Protein AF-A0A2M8L9E8-F1 (afdb_monomer_lite)

Radius of gyration: 34.7 Å; chains: 1; bounding box: 62×70×93 Å

Structure (mmCIF, N/CA/C/O backbone):
data_AF-A0A2M8L9E8-F1
#
_entry.id   AF-A0A2M8L9E8-F1
#
loop_
_atom_site.group_PDB
_atom_site.id
_atom_site.type_symbol
_atom_site.label_atom_id
_atom_site.label_alt_id
_atom_site.label_comp_id
_atom_site.label_asym_id
_atom_site.label_entity_id
_atom_site.label_seq_id
_atom_site.pdbx_PDB_ins_code
_atom_site.Cartn_x
_atom_site.Cartn_y
_atom_site.Cartn_z
_atom_site.occupancy
_atom_site.B_iso_or_equiv
_atom_site.auth_seq_id
_atom_site.auth_comp_id
_atom_site.auth_asym_id
_atom_site.auth_atom_id
_atom_site.pdbx_PDB_model_num
ATOM 1 N N . MET A 1 1 ? -15.652 16.414 18.630 1.00 54.19 1 MET A N 1
ATOM 2 C CA . MET A 1 1 ? -15.942 16.553 17.184 1.00 54.19 1 MET A CA 1
ATOM 3 C C . MET A 1 1 ? -17.092 17.533 17.074 1.00 54.19 1 MET A C 1
ATOM 5 O O . MET A 1 1 ? -18.080 17.315 17.755 1.00 54.19 1 MET A O 1
ATOM 9 N N . ARG A 1 2 ? -16.920 18.658 16.371 1.00 56.00 2 ARG A N 1
ATOM 10 C CA . ARG A 1 2 ? -17.972 19.684 16.239 1.00 56.00 2 ARG A CA 1
ATOM 11 C C . ARG A 1 2 ? -18.976 19.270 15.145 1.00 56.00 2 ARG A C 1
ATOM 13 O O . ARG A 1 2 ? -18.549 18.541 14.250 1.00 56.00 2 ARG A O 1
ATOM 20 N N . PRO A 1 3 ? -20.232 19.762 15.157 1.00 51.00 3 PRO A N 1
ATOM 21 C CA . PRO A 1 3 ? -21.342 19.323 14.282 1.00 51.00 3 PRO A CA 1
ATOM 22 C C . PRO A 1 3 ? -21.184 19.534 12.754 1.00 51.00 3 PRO A C 1
ATOM 24 O O . PRO A 1 3 ? -22.157 19.478 12.012 1.00 51.00 3 PRO A O 1
ATOM 27 N N . ALA A 1 4 ? -19.967 19.737 12.248 1.00 65.81 4 ALA A N 1
ATOM 28 C CA . ALA A 1 4 ? -19.648 19.796 10.818 1.00 65.81 4 ALA A CA 1
ATOM 29 C C . ALA A 1 4 ? -18.278 19.170 10.479 1.00 65.81 4 ALA A C 1
ATOM 31 O O . ALA A 1 4 ? -17.757 19.357 9.383 1.00 65.81 4 ALA A O 1
ATOM 32 N N . VAL A 1 5 ? -17.659 18.457 11.426 1.00 76.25 5 VAL A N 1
ATOM 33 C CA . VAL A 1 5 ? -16.355 17.814 11.231 1.00 76.25 5 VAL A CA 1
ATOM 34 C C . VAL A 1 5 ? -16.587 16.330 11.012 1.00 76.25 5 VAL A C 1
ATOM 36 O O . VAL A 1 5 ? -17.188 15.691 11.867 1.00 76.25 5 VAL A O 1
ATOM 39 N N . ASN A 1 6 ? -16.059 15.791 9.913 1.00 80.31 6 ASN A N 1
ATOM 40 C CA . ASN A 1 6 ? -16.019 14.357 9.635 1.00 80.31 6 ASN A CA 1
ATOM 41 C C . ASN A 1 6 ? -14.570 13.865 9.687 1.00 80.31 6 ASN A C 1
ATOM 43 O O . ASN A 1 6 ? -13.660 14.559 9.232 1.00 80.31 6 ASN A O 1
ATOM 47 N N . VAL A 1 7 ? -14.348 12.671 10.231 1.00 83.75 7 VAL A N 1
ATOM 48 C CA . VAL A 1 7 ? -13.013 12.077 10.367 1.00 83.75 7 VAL A CA 1
ATOM 49 C C . VAL A 1 7 ? -12.937 10.840 9.487 1.00 83.75 7 VAL A C 1
ATOM 51 O O . VAL A 1 7 ? -13.708 9.897 9.649 1.00 83.75 7 VAL A O 1
ATOM 54 N N . TYR A 1 8 ? -11.977 10.822 8.568 1.00 84.19 8 TYR A N 1
ATOM 55 C CA . TYR A 1 8 ? -11.651 9.624 7.804 1.00 84.19 8 TYR A CA 1
ATOM 56 C C . TYR A 1 8 ? -10.724 8.738 8.632 1.00 84.19 8 TYR A C 1
ATOM 58 O O . TYR A 1 8 ? -9.567 9.083 8.862 1.00 84.19 8 TYR A O 1
ATOM 66 N N . MET A 1 9 ? -11.230 7.589 9.078 1.00 81.06 9 MET A N 1
ATOM 67 C CA . MET A 1 9 ? -10.452 6.616 9.839 1.00 81.06 9 MET A CA 1
ATOM 68 C C . MET A 1 9 ? -10.130 5.401 8.972 1.00 81.06 9 MET A C 1
ATOM 70 O O . MET A 1 9 ? -11.001 4.826 8.323 1.00 81.06 9 MET A O 1
ATOM 74 N N . MET A 1 10 ? -8.873 4.973 8.988 1.00 82.38 10 MET A N 1
ATOM 75 C CA . MET A 1 10 ? -8.429 3.771 8.286 1.00 82.38 10 MET A CA 1
ATOM 76 C C . MET A 1 10 ? -8.620 2.564 9.209 1.00 82.38 10 MET A C 1
ATOM 78 O O . MET A 1 10 ? -7.945 2.466 10.231 1.00 82.38 10 MET A O 1
ATOM 82 N N . LYS A 1 11 ? -9.536 1.644 8.877 1.00 72.38 11 LYS A N 1
ATOM 83 C CA . LYS A 1 11 ? -9.725 0.409 9.664 1.00 72.38 11 LYS A CA 1
ATOM 84 C C . LYS A 1 11 ? -8.647 -0.627 9.351 1.00 72.38 11 LYS A C 1
ATOM 86 O O . LYS A 1 11 ? -8.105 -1.238 10.267 1.00 72.38 11 LYS A O 1
ATOM 91 N N . LYS A 1 12 ? -8.329 -0.818 8.066 1.00 70.75 12 LYS A N 1
ATOM 92 C CA . LYS A 1 12 ? -7.335 -1.799 7.604 1.00 70.75 12 LYS A CA 1
ATOM 93 C C . LYS A 1 12 ? -6.567 -1.279 6.388 1.00 70.75 12 LYS A C 1
ATOM 95 O O . LYS A 1 12 ? -6.738 -1.724 5.254 1.00 70.75 12 LYS A O 1
ATOM 100 N N . GLY A 1 13 ? -5.701 -0.301 6.638 1.00 71.62 13 GLY A N 1
ATOM 101 C CA . GLY A 1 13 ? -4.935 0.376 5.591 1.00 71.62 13 GLY A CA 1
ATOM 102 C C . GLY A 1 13 ? -5.789 1.307 4.723 1.00 71.62 13 GLY A C 1
ATOM 103 O O . GLY A 1 13 ? -6.948 1.581 5.021 1.00 71.62 13 GLY A O 1
ATOM 104 N N . VAL A 1 14 ? -5.195 1.821 3.642 1.00 72.94 14 VAL A N 1
ATOM 105 C CA . VAL A 1 14 ? -5.773 2.902 2.810 1.00 72.94 14 VAL A CA 1
ATOM 106 C C . VAL A 1 14 ? -7.018 2.470 2.030 1.00 72.94 14 VAL A C 1
ATOM 108 O O . VAL A 1 14 ? -7.811 3.310 1.627 1.00 72.94 14 VAL A O 1
ATOM 111 N N . ARG A 1 15 ? -7.209 1.165 1.812 1.00 64.62 15 ARG A N 1
ATOM 112 C CA . ARG A 1 15 ? -8.334 0.636 1.023 1.00 64.62 15 ARG A CA 1
ATOM 113 C C . ARG A 1 15 ? -9.646 0.566 1.801 1.00 64.62 15 ARG A C 1
ATOM 115 O O . ARG A 1 15 ? -10.703 0.585 1.186 1.00 64.62 15 ARG A O 1
ATOM 122 N N . GLU A 1 16 ? -9.573 0.480 3.126 1.00 69.56 16 GLU A N 1
ATOM 123 C CA . GLU A 1 16 ? -10.736 0.383 4.009 1.00 69.56 16 GLU A CA 1
ATOM 124 C C . GLU A 1 16 ? -10.795 1.625 4.901 1.00 69.56 16 GLU A C 1
ATOM 126 O O . GLU A 1 16 ? -10.473 1.591 6.095 1.00 69.56 16 GLU A O 1
ATOM 131 N N . THR A 1 17 ? -11.173 2.746 4.287 1.00 77.81 17 THR A N 1
ATOM 132 C CA . THR A 1 17 ? -11.479 3.995 4.983 1.00 77.81 17 THR A CA 1
ATOM 133 C C . THR A 1 17 ? -12.952 4.025 5.367 1.00 77.81 17 THR A C 1
ATOM 135 O O . THR A 1 17 ? -13.840 3.739 4.569 1.00 77.81 17 THR A O 1
ATOM 138 N N . VAL A 1 18 ? -13.214 4.364 6.624 1.00 79.00 18 VAL A N 1
ATOM 139 C CA . VAL A 1 18 ? -14.559 4.572 7.152 1.00 79.00 18 VAL A CA 1
ATOM 140 C C . VAL A 1 18 ? -14.676 6.032 7.547 1.00 79.00 18 VAL A C 1
ATOM 142 O O . VAL A 1 18 ? -13.831 6.553 8.279 1.00 79.00 18 VAL A O 1
ATOM 145 N N . LEU A 1 19 ? -15.722 6.687 7.054 1.00 81.94 19 LEU A N 1
ATOM 146 C CA . LEU A 1 19 ? -16.088 8.022 7.493 1.00 81.94 19 LEU A CA 1
ATOM 147 C C . LEU A 1 19 ? -16.762 7.912 8.863 1.00 81.94 19 LEU A C 1
ATOM 149 O O . LEU A 1 19 ? -17.789 7.251 8.995 1.00 81.94 19 LEU A O 1
ATOM 153 N N . TYR A 1 20 ? -16.170 8.536 9.873 1.00 81.75 20 TYR A N 1
ATOM 154 C CA . TYR A 1 20 ? -16.791 8.721 11.177 1.00 81.75 20 TYR A CA 1
ATOM 155 C C . TYR A 1 20 ? -17.380 10.124 11.240 1.00 81.75 20 TYR A C 1
ATOM 157 O O .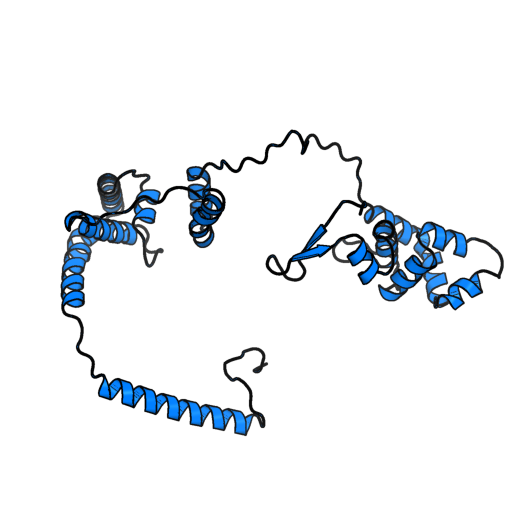 TYR A 1 20 ? -16.656 11.109 11.088 1.00 81.75 20 TYR A O 1
ATOM 165 N N . ASP A 1 21 ? -18.684 10.200 11.468 1.00 85.19 21 ASP A N 1
ATOM 166 C CA . ASP A 1 21 ? -19.404 11.408 11.851 1.00 85.19 21 ASP A CA 1
ATOM 167 C C . ASP A 1 21 ? -19.796 11.335 13.341 1.00 85.19 21 ASP A C 1
ATOM 169 O O . ASP A 1 21 ? -19.490 10.367 14.047 1.00 85.19 21 ASP A O 1
ATOM 173 N N . GLU A 1 22 ? -20.472 12.365 13.849 1.00 85.31 22 GLU A N 1
ATOM 174 C CA . GLU A 1 22 ? -20.940 12.388 15.241 1.00 85.31 22 GLU A CA 1
ATOM 175 C C . GLU A 1 22 ? -21.864 11.201 15.566 1.00 85.31 22 GLU A C 1
ATOM 177 O O . GLU A 1 22 ? -21.759 10.607 16.642 1.00 85.31 22 GLU A O 1
ATOM 182 N N . LYS A 1 23 ? -22.721 10.802 14.619 1.00 85.38 23 LYS A N 1
ATOM 183 C CA . LYS A 1 23 ? -23.661 9.689 14.793 1.00 85.38 23 LYS A CA 1
ATOM 184 C C . LYS A 1 23 ? -22.933 8.356 14.934 1.00 85.38 23 LYS A C 1
ATOM 186 O O . LYS A 1 23 ? -23.253 7.599 15.844 1.00 85.38 23 LYS A O 1
ATOM 191 N N . ALA A 1 24 ? -21.923 8.102 14.107 1.00 85.69 24 ALA A N 1
ATOM 192 C CA . ALA A 1 24 ? -21.107 6.893 14.160 1.00 85.69 24 ALA A CA 1
ATOM 193 C C . ALA A 1 24 ? -20.331 6.773 15.483 1.00 85.69 24 ALA A C 1
ATOM 195 O O . ALA A 1 24 ? -20.125 5.669 15.993 1.00 85.69 24 ALA A O 1
ATOM 196 N N . VAL A 1 25 ? -19.908 7.898 16.074 1.00 85.31 25 VAL A N 1
ATOM 197 C CA . VAL A 1 25 ? -19.285 7.904 17.409 1.00 85.31 25 VAL A CA 1
ATOM 198 C C . VAL A 1 25 ? -20.304 7.526 18.483 1.00 85.31 25 VAL A C 1
ATOM 200 O O . VAL A 1 25 ? -20.005 6.677 19.325 1.00 85.31 25 VAL A O 1
ATOM 203 N N . ILE A 1 26 ? -21.510 8.096 18.429 1.00 87.25 26 ILE A N 1
ATOM 204 C CA . ILE A 1 26 ? -22.593 7.772 19.367 1.00 87.25 26 ILE A CA 1
ATOM 205 C C . ILE A 1 26 ? -23.013 6.305 19.224 1.00 87.25 26 ILE A C 1
ATOM 207 O O . ILE A 1 26 ? -23.191 5.629 20.228 1.00 87.25 26 ILE A O 1
ATOM 211 N N . GLU A 1 27 ? -23.114 5.774 18.009 1.00 88.31 27 GLU A N 1
ATOM 212 C CA . GLU A 1 27 ? -23.451 4.367 17.777 1.00 88.31 27 GLU A CA 1
ATOM 213 C C . GLU A 1 27 ? -22.387 3.420 18.352 1.00 88.31 27 GLU A C 1
ATOM 215 O O . GLU A 1 27 ? -22.711 2.406 18.970 1.00 88.31 27 GLU A O 1
ATOM 220 N N . ARG A 1 28 ? -21.103 3.768 18.199 1.00 84.69 28 ARG A N 1
ATOM 221 C CA . ARG A 1 28 ? -19.993 2.930 18.663 1.00 84.69 28 ARG A CA 1
ATOM 222 C C . ARG A 1 28 ? -19.775 2.991 20.175 1.00 84.69 28 ARG A C 1
ATOM 224 O O . ARG A 1 28 ? -19.498 1.962 20.787 1.00 84.69 28 ARG A O 1
ATOM 231 N N . PHE A 1 29 ? -19.824 4.184 20.762 1.00 85.00 29 PHE A N 1
ATOM 232 C CA . PHE A 1 29 ? -19.429 4.415 22.156 1.00 85.00 29 PHE A CA 1
ATOM 233 C C . PHE A 1 29 ? -20.609 4.746 23.082 1.00 85.00 29 PHE A C 1
ATOM 235 O O . PHE A 1 29 ? -20.478 4.654 24.301 1.00 85.00 29 PHE A O 1
ATOM 242 N N . GLY A 1 30 ? -21.773 5.097 22.535 1.00 85.44 30 GLY A N 1
ATOM 243 C CA . GLY A 1 30 ? -22.991 5.444 23.276 1.00 85.44 30 GLY A CA 1
ATOM 244 C C . GLY A 1 30 ? -22.969 6.815 23.956 1.00 85.44 30 GLY A C 1
ATOM 245 O O . GLY A 1 30 ? -23.853 7.104 24.755 1.00 85.44 30 GLY A O 1
ATOM 246 N N . PHE A 1 31 ? -21.975 7.657 23.670 1.00 88.12 31 PHE A N 1
ATOM 247 C CA . PHE A 1 31 ? -21.858 9.015 24.204 1.00 88.12 31 PHE A CA 1
ATOM 248 C C . PHE A 1 31 ? -21.321 9.984 23.143 1.00 88.12 31 PHE A C 1
ATOM 250 O O . PHE A 1 31 ? -20.812 9.567 22.100 1.00 88.12 31 PHE A O 1
ATOM 257 N N . GLN A 1 32 ? -21.444 11.288 23.400 1.00 87.44 32 GLN A N 1
ATOM 258 C CA . GLN A 1 32 ? -21.027 12.324 22.454 1.00 87.44 32 GLN A CA 1
ATOM 259 C C . GLN A 1 32 ? -19.497 12.427 22.319 1.00 87.44 32 GLN A C 1
ATOM 261 O O . GLN A 1 32 ? -18.778 12.239 23.301 1.00 87.44 32 GLN A O 1
ATOM 266 N N . PRO A 1 33 ? -18.972 12.825 21.142 1.00 85.75 33 PRO A N 1
ATOM 267 C CA . PRO A 1 33 ? -17.531 12.937 20.902 1.00 85.75 33 PRO A CA 1
ATOM 268 C C . PRO A 1 33 ? -16.772 13.869 21.857 1.00 85.75 33 PRO A C 1
ATOM 270 O O . PRO A 1 33 ? -15.549 13.790 21.934 1.00 85.75 33 PRO A O 1
ATOM 273 N N . GLU A 1 34 ? -17.462 14.787 22.533 1.00 86.62 34 GLU A N 1
ATOM 274 C CA . GLU A 1 34 ? -16.869 15.698 23.520 1.00 86.62 34 GLU A CA 1
ATOM 275 C C . GLU A 1 34 ? -16.357 14.972 24.768 1.00 86.62 34 GLU A C 1
ATOM 277 O O . GLU A 1 34 ? -15.403 15.434 25.381 1.00 86.62 34 GLU A O 1
ATOM 282 N N . LEU A 1 35 ? -16.935 13.810 25.090 1.00 89.06 35 LEU A N 1
ATOM 283 C CA . LEU A 1 35 ? -16.583 12.992 26.253 1.00 89.06 35 LEU A CA 1
ATOM 284 C C . LEU A 1 35 ? -15.517 11.924 25.942 1.00 89.06 35 LEU A C 1
ATOM 286 O O . LEU A 1 35 ? -15.170 11.107 26.795 1.00 89.06 35 LEU A O 1
ATOM 290 N N . LEU A 1 36 ? -14.973 11.903 24.719 1.00 88.69 36 LEU A N 1
ATOM 291 C CA . LEU A 1 36 ? -13.883 10.990 24.353 1.00 88.69 36 LEU A CA 1
ATOM 292 C C . LEU A 1 36 ? -12.612 11.178 25.205 1.00 88.69 36 LEU A C 1
ATOM 294 O O . LEU A 1 36 ? -12.026 10.159 25.578 1.00 88.69 36 LEU A O 1
ATOM 298 N N . PRO A 1 37 ? -12.176 12.408 25.552 1.00 90.25 37 PRO A N 1
ATOM 299 C CA . PRO A 1 37 ? -11.051 12.603 26.464 1.00 90.25 37 PRO A CA 1
ATOM 300 C C . PRO A 1 37 ? -11.320 12.033 27.860 1.00 90.25 37 PRO A C 1
ATOM 302 O O . PRO A 1 37 ? -10.429 11.422 28.440 1.00 90.25 37 PRO A O 1
ATOM 305 N N . ASP A 1 38 ? -12.546 12.158 28.379 1.00 90.38 38 ASP A N 1
ATOM 306 C CA . ASP A 1 38 ? -12.947 11.563 29.662 1.00 90.38 38 ASP A CA 1
ATOM 307 C C . ASP A 1 38 ? -12.888 10.031 29.617 1.00 90.38 38 ASP A C 1
ATOM 309 O O . ASP A 1 38 ? -12.357 9.387 30.523 1.00 90.38 38 ASP A O 1
ATOM 313 N N . PHE A 1 39 ? -13.372 9.439 28.523 1.00 91.00 39 PHE A N 1
ATOM 314 C CA . PHE A 1 39 ? -13.283 8.001 28.288 1.00 91.00 39 PHE A CA 1
ATOM 315 C C . PHE A 1 39 ? -11.830 7.509 28.210 1.00 91.00 39 PHE A C 1
ATOM 317 O O . PHE A 1 39 ? -11.488 6.510 28.850 1.00 91.00 39 PHE A O 1
ATOM 324 N N . LYS A 1 40 ? -10.964 8.216 27.468 1.00 89.62 40 LYS A N 1
ATOM 325 C CA . LYS A 1 40 ? -9.525 7.911 27.395 1.00 89.62 40 LYS A CA 1
ATOM 326 C C . LYS A 1 40 ? -8.823 8.127 28.738 1.00 89.62 40 LYS A C 1
ATOM 328 O O . LYS A 1 40 ? -7.949 7.341 29.078 1.00 89.62 40 LYS A O 1
ATOM 333 N N . GLY A 1 41 ? -9.233 9.120 29.525 1.00 89.31 41 GLY A N 1
ATOM 334 C CA . GLY A 1 41 ? -8.701 9.360 30.868 1.00 89.31 41 GLY A CA 1
ATOM 335 C C . GLY A 1 41 ? -8.963 8.203 31.836 1.00 89.31 41 GLY A C 1
ATOM 336 O O . GLY A 1 41 ? -8.122 7.897 32.672 1.00 89.31 41 GLY A O 1
ATOM 337 N N . LEU A 1 42 ? -10.099 7.512 31.688 1.00 88.81 42 LEU A N 1
ATOM 338 C CA . LEU A 1 42 ? -10.445 6.341 32.499 1.00 88.81 42 LEU A CA 1
ATOM 339 C C . LEU A 1 42 ? -9.790 5.050 32.001 1.00 88.81 42 LEU A C 1
ATOM 341 O O . LEU A 1 42 ? -9.209 4.314 32.791 1.00 88.81 42 LEU A O 1
ATOM 345 N N . ARG A 1 43 ? -9.916 4.754 30.703 1.00 91.00 43 ARG A N 1
ATOM 346 C CA . ARG A 1 43 ? -9.437 3.497 30.103 1.00 91.00 43 ARG A CA 1
ATOM 347 C C . ARG A 1 43 ? -7.922 3.476 29.892 1.00 91.00 43 ARG A C 1
ATOM 349 O O . ARG A 1 43 ? -7.324 2.404 29.921 1.00 91.00 43 ARG A O 1
ATOM 356 N N . GLY A 1 44 ? -7.342 4.632 29.592 1.00 89.25 44 GLY A N 1
ATOM 357 C CA . GLY A 1 44 ? -6.023 4.735 28.982 1.00 89.25 44 GLY A CA 1
ATOM 358 C C . GLY A 1 44 ? -6.050 4.483 27.473 1.00 89.25 44 GLY A C 1
ATOM 359 O O . GLY A 1 44 ? -7.049 4.041 26.890 1.00 89.25 44 GLY A O 1
ATOM 360 N N . ASP A 1 45 ? -4.919 4.771 26.840 1.00 88.94 45 ASP A N 1
ATOM 361 C CA . ASP A 1 45 ? -4.648 4.520 25.430 1.00 88.94 45 ASP A CA 1
ATOM 362 C C . ASP A 1 45 ? -3.190 4.057 25.260 1.00 88.94 45 ASP A C 1
ATOM 364 O O . ASP A 1 45 ? -2.273 4.881 25.293 1.00 88.94 45 ASP A O 1
ATOM 368 N N . PRO A 1 46 ? -2.949 2.747 25.064 1.00 85.44 46 PRO A N 1
ATOM 369 C CA . PRO A 1 46 ? -1.601 2.210 24.900 1.00 85.44 46 PRO A CA 1
ATOM 370 C C . PRO A 1 46 ? -0.854 2.755 23.678 1.00 85.44 46 PRO A C 1
ATOM 372 O O . PRO A 1 46 ? 0.372 2.789 23.691 1.00 85.44 46 PRO A O 1
ATOM 375 N N . SER A 1 47 ? -1.568 3.166 22.621 1.00 84.81 47 SER A N 1
ATOM 376 C CA . SER A 1 47 ? -0.940 3.693 21.403 1.00 84.81 47 SER A CA 1
ATOM 377 C C . SER A 1 47 ? -0.355 5.083 21.632 1.00 84.81 47 SER A C 1
ATOM 379 O O . SER A 1 47 ? 0.716 5.389 21.116 1.00 84.81 47 SER A O 1
ATOM 381 N N . ASP A 1 48 ? -1.051 5.898 22.426 1.00 86.06 48 ASP A N 1
ATOM 382 C CA . ASP A 1 48 ? -0.648 7.263 22.784 1.00 86.06 48 ASP A CA 1
ATOM 383 C C . ASP A 1 48 ? 0.133 7.304 24.115 1.00 86.06 48 ASP A C 1
ATOM 385 O O . ASP A 1 48 ? 0.411 8.378 24.646 1.00 86.06 48 ASP A O 1
ATOM 389 N N . ASN A 1 49 ? 0.486 6.136 24.670 1.00 87.50 49 ASN A N 1
ATOM 390 C CA . ASN A 1 49 ? 1.131 5.978 25.976 1.00 87.50 49 ASN A CA 1
ATOM 391 C C . ASN A 1 49 ? 0.384 6.697 27.122 1.00 87.50 49 ASN A C 1
ATOM 393 O O . ASN A 1 49 ? 0.993 7.257 28.034 1.00 87.50 49 ASN A O 1
ATOM 397 N N . ILE A 1 50 ? -0.950 6.692 27.068 1.00 88.75 50 ILE A N 1
ATOM 398 C CA . ILE A 1 50 ? -1.816 7.245 28.110 1.00 88.75 50 ILE A CA 1
ATOM 399 C C . ILE A 1 50 ? -2.149 6.111 29.093 1.00 88.75 50 ILE A C 1
ATOM 401 O O . ILE A 1 50 ? -2.801 5.146 28.684 1.00 88.75 50 ILE A O 1
ATOM 405 N N . PRO A 1 51 ? -1.740 6.197 30.372 1.00 84.06 51 PRO A N 1
ATOM 406 C CA . PRO A 1 51 ? -1.890 5.095 31.325 1.00 84.06 51 PRO A CA 1
ATOM 407 C C . PRO A 1 51 ? -3.352 4.827 31.704 1.00 84.06 51 PRO A C 1
ATOM 409 O O . PRO A 1 51 ? -3.776 3.671 31.729 1.00 84.06 51 PRO A O 1
ATOM 412 N N . GLY A 1 52 ? -4.147 5.880 31.928 1.00 88.38 52 GLY A N 1
ATOM 413 C CA . GLY A 1 52 ? -5.511 5.747 32.442 1.00 88.38 52 GLY A CA 1
ATOM 414 C C . GLY A 1 52 ? -5.554 5.196 33.869 1.00 88.38 52 GLY A C 1
ATOM 415 O O . GLY A 1 52 ? -4.557 5.222 34.582 1.00 88.38 52 GLY A O 1
ATOM 416 N N . VAL A 1 53 ? -6.709 4.680 34.298 1.00 86.50 53 VAL A N 1
ATOM 417 C CA . VAL A 1 53 ? -6.865 4.090 35.635 1.00 86.50 53 VAL A CA 1
ATOM 418 C C . VAL A 1 53 ? -6.692 2.578 35.570 1.00 86.50 53 VAL A C 1
ATOM 420 O O . VAL A 1 53 ? -7.514 1.851 34.999 1.00 86.50 53 VAL A O 1
ATOM 423 N N . SER A 1 54 ? -5.652 2.082 36.237 1.00 82.50 54 SER A N 1
ATOM 424 C CA . SER A 1 54 ? -5.352 0.652 36.317 1.00 82.50 54 SER A CA 1
ATOM 425 C C . SER A 1 54 ? -6.546 -0.162 36.838 1.00 82.50 54 SER A C 1
ATOM 427 O O . SER A 1 54 ? -6.994 -0.021 37.975 1.00 82.50 54 SER A O 1
ATOM 429 N N . GLY A 1 55 ? -7.068 -1.059 35.995 1.00 81.12 55 GLY A N 1
ATOM 430 C CA . GLY A 1 55 ? -8.214 -1.919 36.315 1.00 81.12 55 GLY A CA 1
ATOM 431 C C . GLY A 1 55 ? -9.566 -1.441 35.770 1.00 81.12 55 GLY A C 1
ATOM 432 O O . GLY A 1 55 ? -10.556 -2.164 35.922 1.00 81.12 55 GLY A O 1
ATOM 433 N N . ILE A 1 56 ? -9.626 -0.288 35.094 1.00 84.19 56 ILE A N 1
ATOM 434 C CA . ILE A 1 56 ? -10.818 0.177 34.374 1.00 84.19 56 ILE A CA 1
ATOM 435 C C . ILE A 1 56 ? -10.661 -0.105 32.877 1.00 84.19 56 ILE A C 1
ATOM 437 O O . ILE A 1 56 ? -9.924 0.557 32.161 1.00 84.19 56 ILE A O 1
ATOM 441 N N . GLY A 1 57 ? -11.381 -1.116 32.389 1.00 84.19 57 GLY A N 1
ATOM 442 C CA . GLY A 1 57 ? -11.418 -1.453 30.964 1.00 84.19 57 GLY A CA 1
ATOM 443 C C . GLY A 1 57 ? -12.474 -0.672 30.173 1.00 84.19 57 GLY A C 1
ATOM 444 O O . GLY A 1 57 ? -13.317 0.024 30.736 1.00 84.19 57 GLY A O 1
ATOM 445 N N . GLU A 1 58 ? -12.485 -0.884 28.855 1.00 86.88 58 GLU A N 1
ATOM 446 C CA . GLU A 1 58 ? -13.393 -0.245 27.884 1.00 86.88 58 GLU A CA 1
ATOM 447 C C . GLU A 1 58 ? -14.868 -0.264 28.303 1.00 86.88 58 GLU A C 1
ATOM 449 O O . GLU A 1 58 ? -15.508 0.782 28.352 1.00 86.88 58 GLU A O 1
ATOM 454 N N . LYS A 1 59 ? -15.401 -1.433 28.676 1.00 86.62 59 LYS A N 1
ATOM 455 C CA . LYS A 1 59 ? -16.817 -1.577 29.056 1.00 86.62 59 LYS A CA 1
ATOM 456 C C . LYS A 1 59 ? -17.170 -0.756 30.296 1.00 86.62 59 LYS A C 1
ATOM 458 O O . LYS A 1 59 ? -18.210 -0.109 30.334 1.00 86.62 59 LYS A O 1
ATOM 463 N N . THR A 1 60 ? -16.298 -0.775 31.302 1.00 86.38 60 THR A N 1
ATOM 464 C CA . THR A 1 60 ? -16.507 -0.034 32.551 1.00 86.38 60 THR A CA 1
ATOM 465 C C . THR A 1 60 ? -16.414 1.470 32.311 1.00 86.38 60 THR A C 1
ATOM 467 O O . THR A 1 60 ? -17.260 2.213 32.799 1.00 86.38 60 THR A O 1
ATOM 470 N N . ALA A 1 61 ? -15.434 1.915 31.520 1.00 86.56 61 ALA A N 1
ATOM 471 C CA . ALA A 1 61 ? -15.287 3.317 31.148 1.00 86.56 61 ALA A CA 1
ATOM 472 C C . ALA A 1 61 ? -16.493 3.822 30.333 1.00 86.56 61 ALA A C 1
ATOM 474 O O . ALA A 1 61 ? -17.003 4.900 30.622 1.00 86.56 61 ALA A O 1
ATOM 475 N N . MET A 1 62 ? -17.016 3.026 29.389 1.00 87.19 62 MET A N 1
ATOM 476 C CA . MET A 1 62 ? -18.243 3.365 28.653 1.00 87.19 62 MET A CA 1
ATOM 477 C C . MET A 1 62 ? -19.436 3.548 29.593 1.00 87.19 62 MET A C 1
ATOM 479 O O . MET A 1 62 ? -20.109 4.568 29.518 1.00 87.19 62 MET A O 1
ATOM 483 N N . ILE A 1 63 ? -19.674 2.604 30.510 1.00 85.69 63 ILE A N 1
ATOM 484 C CA . ILE A 1 63 ? -20.783 2.679 31.476 1.00 85.69 63 ILE A CA 1
ATOM 485 C C . ILE A 1 63 ? -20.676 3.938 32.347 1.00 85.69 63 ILE A C 1
ATOM 487 O O . ILE A 1 63 ? -21.685 4.591 32.616 1.00 85.69 63 ILE A O 1
ATOM 491 N N . LEU A 1 64 ? -19.468 4.287 32.795 1.00 83.81 64 LEU A N 1
ATOM 492 C CA . LEU A 1 64 ? -19.242 5.474 33.619 1.00 83.81 64 LEU A CA 1
ATOM 493 C C . LEU A 1 64 ? -19.535 6.762 32.839 1.00 83.81 64 LEU A C 1
ATOM 495 O O . LEU A 1 64 ? -20.285 7.606 33.322 1.00 83.81 64 LEU A O 1
ATOM 499 N N . VAL A 1 65 ? -19.007 6.888 31.622 1.00 87.50 65 VAL A N 1
ATOM 500 C CA . VAL A 1 65 ? -19.187 8.089 30.794 1.00 87.50 65 VAL A CA 1
ATOM 501 C C . VAL A 1 65 ? -20.631 8.223 30.295 1.00 87.50 65 VAL A C 1
ATOM 503 O O . VAL A 1 65 ? -21.182 9.318 30.317 1.00 87.50 65 VAL A O 1
ATOM 506 N N . GLN A 1 66 ? -21.295 7.125 29.924 1.00 86.19 66 GLN A N 1
ATOM 507 C CA . GLN A 1 66 ? -22.702 7.145 29.498 1.00 86.19 66 GLN A CA 1
ATOM 508 C C . GLN A 1 66 ? -23.649 7.584 30.622 1.00 86.19 66 GLN A C 1
ATOM 510 O O . GLN A 1 66 ? -24.571 8.359 30.384 1.00 86.19 66 GLN A O 1
ATOM 515 N N . ASN A 1 67 ? -23.428 7.101 31.849 1.00 82.62 67 ASN A N 1
ATOM 516 C CA . ASN A 1 67 ? -24.332 7.371 32.970 1.00 82.62 67 ASN A CA 1
ATOM 517 C C . ASN A 1 67 ? -24.039 8.692 33.692 1.00 82.62 67 ASN A C 1
ATOM 519 O O . ASN A 1 67 ? -24.951 9.303 34.251 1.00 82.62 67 ASN A O 1
ATOM 523 N N . PHE A 1 68 ? -22.773 9.111 33.741 1.00 80.19 68 PHE A N 1
ATOM 524 C CA . PHE A 1 68 ? -22.338 10.252 34.554 1.00 80.19 68 PHE A CA 1
ATOM 525 C C . PHE A 1 68 ? -21.766 11.416 33.733 1.00 80.19 68 PHE A C 1
ATOM 527 O O . PHE A 1 68 ? -21.603 12.512 34.274 1.00 80.19 68 PHE A O 1
ATOM 534 N N . GLY A 1 69 ? -21.522 11.222 32.435 1.00 83.56 69 GLY A N 1
ATOM 535 C CA . GLY A 1 69 ? -20.985 12.243 31.542 1.00 83.56 69 GLY A CA 1
ATOM 536 C C . GLY A 1 69 ? -19.487 12.448 31.754 1.00 83.56 69 GLY A C 1
ATOM 537 O O . GLY A 1 69 ? -18.690 11.558 31.468 1.00 83.56 69 GLY A O 1
ATOM 538 N N . SER A 1 70 ? -19.102 13.634 32.234 1.00 85.50 70 SER A N 1
ATOM 539 C CA . SER A 1 70 ? -17.694 14.005 32.396 1.00 85.50 70 SER A CA 1
ATOM 540 C C . SER A 1 70 ? -17.032 13.357 33.614 1.00 85.50 70 SER A C 1
ATOM 542 O O . SER A 1 70 ? -17.678 13.030 34.616 1.00 85.50 70 SER A O 1
ATOM 544 N N . LEU A 1 71 ? -15.710 13.237 33.551 1.00 81.25 71 LEU A N 1
ATOM 545 C CA . LEU A 1 71 ? -14.874 12.705 34.618 1.00 81.25 71 LEU A CA 1
ATOM 546 C C . LEU A 1 71 ? -15.031 13.513 35.918 1.00 81.25 71 LEU A C 1
ATOM 548 O O . LEU A 1 71 ? -15.150 12.941 36.999 1.00 81.25 71 LEU A O 1
ATOM 552 N N . GLU A 1 72 ? -15.151 14.838 35.830 1.00 84.31 72 GLU A N 1
ATOM 553 C CA . GLU A 1 72 ? -15.393 15.698 36.993 1.00 84.31 72 GLU A CA 1
ATOM 554 C C . GLU A 1 72 ? -16.745 15.407 37.646 1.00 84.31 72 GLU A C 1
ATOM 556 O O . GLU A 1 72 ? -16.868 15.478 38.867 1.00 84.31 72 GLU A O 1
ATOM 561 N N . ASN A 1 73 ? -17.774 15.074 36.862 1.00 82.19 73 ASN A N 1
ATOM 562 C CA . ASN A 1 73 ? -19.083 14.721 37.406 1.00 82.19 73 ASN A CA 1
ATOM 563 C C . ASN A 1 73 ? -19.044 13.365 38.117 1.00 82.19 73 ASN A C 1
ATOM 565 O O . ASN A 1 73 ? -19.682 13.212 39.163 1.00 82.19 73 ASN A O 1
ATOM 569 N N . VAL A 1 74 ? -18.254 12.415 37.605 1.00 78.88 74 VAL A N 1
ATOM 570 C CA . VAL A 1 74 ? -17.976 11.139 38.283 1.00 78.88 74 VAL A CA 1
ATOM 571 C C . VAL A 1 74 ? -17.337 11.407 39.650 1.00 78.88 74 VAL A C 1
ATOM 573 O O . VAL A 1 74 ? -17.873 10.969 40.671 1.00 78.88 74 VAL A O 1
ATOM 576 N N . TYR A 1 75 ? -16.268 12.206 39.707 1.00 78.56 75 TYR A N 1
ATOM 577 C CA . TYR A 1 75 ? -15.575 12.526 40.962 1.00 78.56 75 TYR A CA 1
ATOM 578 C C . TYR A 1 75 ? -16.404 13.382 41.926 1.00 78.56 75 TYR A C 1
ATOM 580 O O . TYR A 1 75 ? -16.409 13.125 43.132 1.00 78.56 75 TYR A O 1
ATOM 588 N N . LYS A 1 76 ? -17.204 14.334 41.429 1.00 78.25 76 LYS A N 1
ATOM 589 C CA . LYS A 1 76 ? -18.171 15.085 42.251 1.00 78.25 76 LYS A CA 1
ATOM 590 C C . LYS A 1 76 ? -19.200 14.164 42.902 1.00 78.25 76 LYS A C 1
ATOM 592 O O . LYS A 1 76 ? -19.519 14.340 44.075 1.00 78.25 76 LYS A O 1
ATOM 597 N N . LYS A 1 77 ? -19.704 13.153 42.187 1.00 74.00 77 LYS A N 1
ATOM 598 C CA . LYS A 1 77 ? -20.637 12.172 42.765 1.00 74.00 77 LYS A CA 1
ATOM 599 C C . LYS A 1 77 ? -19.972 11.234 43.776 1.00 74.00 77 LYS A C 1
ATOM 601 O O . LYS A 1 77 ? -20.652 10.785 44.698 1.00 74.00 77 LYS A O 1
ATOM 606 N N . ILE A 1 78 ? -18.674 10.964 43.630 1.00 70.31 78 ILE A N 1
ATOM 607 C CA . ILE A 1 78 ? -17.884 10.154 44.571 1.00 70.31 78 ILE A CA 1
ATOM 608 C C . ILE A 1 78 ? -17.539 10.943 45.849 1.00 70.31 78 ILE A C 1
ATOM 610 O O . ILE A 1 78 ? -17.570 10.372 46.943 1.00 70.31 78 ILE A O 1
ATOM 614 N N . SER A 1 79 ? -17.235 12.240 45.726 1.00 64.06 79 SER A N 1
ATOM 615 C CA . SER A 1 79 ? -16.848 13.130 46.834 1.00 64.06 79 SER A CA 1
ATOM 616 C C . SER A 1 79 ? -18.036 13.768 47.570 1.00 64.06 79 SER A C 1
ATOM 618 O O . SER A 1 79 ? -17.906 14.130 48.743 1.00 64.06 79 SER A O 1
ATOM 620 N N . ALA A 1 80 ? -19.218 13.853 46.945 1.00 57.50 80 ALA A N 1
ATOM 621 C CA . ALA A 1 80 ? -20.448 14.312 47.590 1.00 57.50 80 ALA A CA 1
ATOM 622 C C . ALA A 1 80 ? -20.876 13.353 48.722 1.00 57.50 80 ALA A C 1
ATOM 624 O O . ALA A 1 80 ? -21.494 12.306 48.511 1.00 57.50 80 ALA A O 1
ATOM 625 N N . ARG A 1 81 ? -20.520 13.727 49.956 1.00 44.69 81 ARG A N 1
ATOM 626 C CA . ARG A 1 81 ? -20.836 13.036 51.215 1.00 44.69 81 ARG A CA 1
ATOM 627 C C . ARG A 1 81 ? -22.327 12.704 51.344 1.00 44.69 81 ARG A C 1
ATOM 629 O O . ARG A 1 81 ? -23.165 13.599 51.370 1.00 44.69 81 ARG A O 1
ATOM 636 N N . GLY A 1 82 ? -22.623 11.427 51.599 1.00 39.59 82 GLY A N 1
ATOM 637 C CA . GLY A 1 82 ? -23.814 11.031 52.358 1.00 39.59 82 GLY A CA 1
ATOM 638 C C . GLY A 1 82 ? -24.709 9.981 51.706 1.00 39.59 82 GLY A C 1
ATOM 639 O O . GLY A 1 82 ? -25.831 10.298 51.336 1.00 39.59 82 GLY A O 1
ATOM 640 N N . GLY A 1 83 ? -24.248 8.727 51.613 1.00 45.88 83 GLY A N 1
ATOM 641 C CA . GLY A 1 83 ? -25.073 7.500 51.661 1.00 45.88 83 GLY A CA 1
ATOM 642 C C . GLY A 1 83 ? -26.148 7.234 50.587 1.00 45.88 83 GLY A C 1
ATOM 643 O O . GLY A 1 83 ? -26.528 6.079 50.411 1.00 45.88 83 GLY A O 1
ATOM 644 N N . LYS A 1 84 ? -26.631 8.233 49.840 1.00 46.25 84 LYS A N 1
ATOM 645 C CA . LYS A 1 84 ? -27.698 8.101 48.832 1.00 46.25 84 LYS A CA 1
ATOM 646 C C . LYS A 1 84 ? -27.167 7.782 47.428 1.00 46.25 84 LYS A C 1
ATOM 648 O O . LYS A 1 84 ? -27.835 7.061 46.695 1.00 46.25 84 LYS A O 1
ATOM 653 N N . ASN A 1 85 ? -25.938 8.189 47.101 1.00 51.53 85 ASN A N 1
ATOM 654 C CA . ASN A 1 85 ? -25.373 8.049 45.747 1.00 51.53 85 ASN A CA 1
ATOM 655 C C . ASN A 1 85 ? -24.561 6.761 45.525 1.00 51.53 85 ASN A C 1
ATOM 657 O O . ASN A 1 85 ? -24.327 6.378 44.381 1.00 51.53 85 ASN A O 1
ATOM 661 N N . LYS A 1 86 ? -24.194 6.034 46.594 1.00 52.94 86 LYS A N 1
ATOM 662 C CA . LYS A 1 86 ? -23.578 4.697 46.476 1.00 52.94 86 LYS A CA 1
ATOM 663 C C . LYS A 1 86 ? -24.529 3.719 45.767 1.00 52.94 86 LYS A C 1
ATOM 665 O O . LYS A 1 86 ? -24.104 2.971 44.897 1.00 52.94 86 LYS A O 1
ATOM 670 N N . LYS A 1 87 ? -25.838 3.850 46.031 1.00 53.47 87 LYS A N 1
ATOM 671 C CA . LYS A 1 87 ? -26.902 3.110 45.336 1.00 53.47 87 LYS A CA 1
ATOM 672 C C . LYS A 1 87 ? -27.071 3.503 43.865 1.00 53.47 87 LYS A C 1
ATOM 674 O O . LYS A 1 87 ? -27.506 2.661 43.095 1.00 53.47 87 LYS A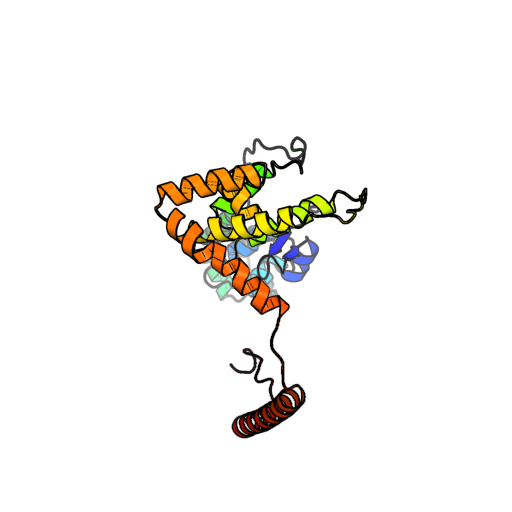 O 1
ATOM 679 N N . GLU A 1 88 ? -26.766 4.737 43.453 1.00 57.91 88 GLU A N 1
ATOM 680 C CA . GLU A 1 88 ? -26.818 5.126 42.028 1.00 57.91 88 GLU A CA 1
ATOM 681 C C . GLU A 1 88 ? -25.655 4.522 41.236 1.00 57.91 88 GLU A C 1
ATOM 683 O O . GLU A 1 88 ? -25.861 4.025 40.134 1.00 57.91 88 GLU A O 1
ATOM 688 N N . LEU A 1 89 ? -24.455 4.497 41.823 1.00 60.50 89 LEU A N 1
ATOM 689 C CA . LEU A 1 89 ? -23.277 3.842 41.243 1.00 60.50 89 LEU A CA 1
ATOM 690 C C . LEU A 1 89 ? -23.459 2.317 41.168 1.00 60.50 89 LEU A C 1
ATOM 692 O O . LEU A 1 89 ? -23.176 1.711 40.137 1.00 60.50 89 LEU A O 1
ATOM 696 N N . GLU A 1 90 ? -24.015 1.707 42.217 1.00 58.34 90 GLU A N 1
ATOM 697 C CA . GLU A 1 90 ? -24.357 0.278 42.233 1.00 58.34 90 GLU A CA 1
ATOM 698 C C . GLU A 1 90 ? -25.487 -0.061 41.240 1.00 58.34 90 GLU A C 1
ATOM 700 O O . GLU A 1 90 ? -25.404 -1.076 40.549 1.00 58.34 90 GLU A O 1
ATOM 705 N N . ARG A 1 91 ? -26.508 0.803 41.090 1.00 56.97 91 ARG A N 1
ATOM 706 C CA . ARG A 1 91 ? -27.575 0.656 40.073 1.00 56.97 91 ARG A CA 1
ATOM 707 C C . ARG A 1 91 ? -27.064 0.817 38.642 1.00 56.97 91 ARG A C 1
ATOM 709 O O . ARG A 1 91 ? -27.606 0.184 37.745 1.00 56.97 91 ARG A O 1
ATOM 716 N N . ALA A 1 92 ? -26.020 1.616 38.438 1.00 59.69 92 ALA A N 1
ATOM 717 C CA . ALA A 1 92 ? -25.325 1.755 37.161 1.00 59.69 92 ALA A CA 1
ATOM 718 C C . ALA A 1 92 ? -24.372 0.576 36.853 1.00 59.69 92 ALA A C 1
ATOM 720 O O . ALA A 1 92 ? -23.715 0.579 35.816 1.00 59.69 92 ALA A O 1
ATOM 721 N N . GLY A 1 93 ? -24.278 -0.435 37.729 1.00 62.12 93 GLY A N 1
ATOM 722 C CA . GLY A 1 93 ? -23.435 -1.621 37.527 1.00 62.12 93 GLY A CA 1
ATOM 723 C C . GLY A 1 93 ? -21.969 -1.445 37.942 1.00 62.12 93 GLY A C 1
ATOM 724 O O . GLY A 1 93 ? -21.128 -2.282 37.605 1.00 62.12 93 GLY A O 1
ATOM 725 N N . VAL A 1 94 ? -21.637 -0.382 38.683 1.00 65.75 94 VAL A N 1
ATOM 726 C CA . VAL A 1 94 ? -20.269 -0.103 39.136 1.00 65.75 94 VAL A CA 1
ATOM 727 C C . VAL A 1 94 ? -20.007 -0.826 40.460 1.00 65.75 94 VAL A C 1
ATOM 729 O O . VAL A 1 94 ? -20.606 -0.520 41.489 1.00 65.75 94 VAL A O 1
ATOM 732 N N . LYS A 1 95 ? -19.097 -1.807 40.441 1.00 72.81 95 LYS A N 1
ATOM 733 C CA . LYS A 1 95 ? -18.689 -2.566 41.637 1.00 72.81 95 LYS A CA 1
ATOM 734 C C . LYS A 1 95 ? -17.933 -1.675 42.624 1.00 72.81 95 LYS A C 1
ATOM 736 O O . LYS A 1 95 ? -17.150 -0.821 42.216 1.00 72.81 95 LYS A O 1
ATOM 741 N N . GLU A 1 96 ? -18.053 -1.970 43.917 1.00 72.19 96 GLU A N 1
ATOM 742 C CA . GLU A 1 96 ? -17.370 -1.244 45.002 1.00 72.19 96 GLU A CA 1
ATOM 743 C C . GLU A 1 96 ? -15.842 -1.156 44.814 1.00 72.19 96 GLU A C 1
ATOM 745 O O . GLU A 1 96 ? -15.238 -0.118 45.072 1.00 72.19 96 GLU A O 1
ATOM 750 N N . ARG A 1 97 ? -15.228 -2.195 44.230 1.00 77.69 97 ARG A N 1
ATOM 751 C CA . ARG A 1 97 ? -13.808 -2.199 43.836 1.00 77.69 97 ARG A CA 1
ATOM 752 C C . ARG A 1 97 ? -13.441 -1.059 42.877 1.00 77.69 97 ARG A C 1
ATOM 754 O O . ARG A 1 97 ? -12.379 -0.472 43.025 1.00 77.69 97 ARG A O 1
ATOM 761 N N . ILE A 1 98 ? -14.295 -0.754 41.899 1.00 78.44 98 ILE A N 1
ATOM 762 C CA . ILE A 1 98 ? -14.034 0.295 40.899 1.00 78.44 98 ILE A CA 1
ATOM 763 C C . ILE A 1 98 ? -14.122 1.677 41.552 1.00 78.44 98 ILE A C 1
ATOM 765 O O . ILE A 1 98 ? -13.336 2.558 41.231 1.00 78.44 98 ILE A O 1
ATOM 769 N N . ILE A 1 99 ? -15.031 1.853 42.515 1.00 76.62 99 ILE A N 1
ATOM 770 C CA . ILE A 1 99 ? -15.162 3.107 43.270 1.00 76.62 99 ILE A CA 1
ATOM 771 C C . ILE A 1 99 ? -13.893 3.377 44.089 1.00 76.62 99 ILE A C 1
ATOM 773 O O . ILE A 1 99 ? -13.436 4.516 44.138 1.00 76.62 99 ILE A O 1
ATOM 777 N N . ASN A 1 100 ? -13.310 2.345 44.704 1.00 79.88 100 ASN A N 1
ATOM 778 C CA . ASN A 1 100 ? -12.052 2.488 45.440 1.00 79.88 100 ASN A CA 1
ATOM 779 C C . ASN A 1 100 ? -10.880 2.800 44.500 1.00 79.88 100 ASN A C 1
ATOM 781 O O . ASN A 1 100 ? -10.141 3.739 44.766 1.00 79.88 100 ASN A O 1
ATOM 785 N N . LEU A 1 101 ? -10.782 2.106 43.358 1.00 82.31 101 LEU A N 1
ATOM 786 C CA . LEU A 1 101 ? -9.754 2.379 42.344 1.00 82.31 101 LEU A CA 1
ATOM 787 C C . LEU A 1 101 ? -9.819 3.812 41.804 1.00 82.31 101 LEU A C 1
ATOM 789 O O . LEU A 1 101 ? -8.782 4.434 41.602 1.00 82.31 101 LEU A O 1
ATOM 793 N N . LEU A 1 102 ? -11.027 4.340 41.584 1.00 81.00 102 LEU A N 1
ATOM 794 C CA . LEU A 1 102 ? -11.210 5.723 41.144 1.00 81.00 102 LEU A CA 1
ATOM 795 C C . LEU A 1 102 ? -10.736 6.718 42.204 1.00 81.00 102 LEU A C 1
ATOM 797 O O . LEU A 1 102 ? -10.099 7.698 41.841 1.00 81.00 102 LEU A O 1
ATOM 801 N N . LYS A 1 103 ? -11.016 6.462 43.490 1.00 80.94 103 LYS A N 1
ATOM 802 C CA . LYS A 1 103 ? -10.570 7.317 44.604 1.00 80.94 103 LYS A CA 1
ATOM 803 C C . LYS A 1 103 ? -9.056 7.307 44.790 1.00 80.94 103 LYS A C 1
ATOM 805 O O . LYS A 1 103 ? -8.489 8.340 45.112 1.00 80.94 103 LYS A O 1
ATOM 810 N N . GLU A 1 104 ? -8.425 6.147 44.634 1.00 84.31 104 GLU A N 1
ATOM 811 C CA . GLU A 1 104 ? -6.975 6.000 44.793 1.00 84.31 104 GLU A CA 1
ATOM 812 C C . GLU A 1 104 ? -6.200 6.644 43.633 1.00 84.31 104 GLU A C 1
ATOM 814 O O . GLU A 1 104 ? -5.118 7.171 43.858 1.00 84.31 104 GLU A O 1
ATOM 819 N N . ASN A 1 105 ? -6.772 6.661 42.421 1.00 85.50 105 ASN A N 1
ATOM 820 C CA . ASN A 1 105 ? -6.099 7.119 41.197 1.00 85.50 105 ASN A CA 1
ATOM 821 C C . ASN A 1 105 ? -6.773 8.350 40.555 1.00 85.50 105 ASN A C 1
ATOM 823 O O . ASN A 1 105 ? -6.813 8.481 39.331 1.00 85.50 105 ASN A O 1
ATOM 827 N N . GLU A 1 106 ? -7.340 9.253 41.363 1.00 85.69 106 GLU A N 1
ATOM 828 C CA . GLU A 1 106 ? -8.018 10.466 40.871 1.00 85.69 106 GLU A CA 1
ATOM 829 C C . GLU A 1 106 ? -7.083 11.385 40.076 1.00 85.69 106 GLU A C 1
ATOM 831 O O . GLU A 1 106 ? -7.418 11.811 38.968 1.00 85.69 106 GLU A O 1
ATOM 836 N N . GLU A 1 107 ? -5.886 11.640 40.605 1.00 85.31 107 GLU A N 1
ATOM 837 C CA . GLU A 1 107 ? -4.891 12.491 39.946 1.00 85.31 107 GLU A CA 1
ATOM 838 C C . GLU A 1 107 ? -4.427 11.897 38.609 1.00 85.31 107 GLU A C 1
ATOM 840 O O . GLU A 1 107 ? -4.308 12.619 37.619 1.00 85.31 107 GLU A O 1
ATOM 845 N N . GLU A 1 108 ? -4.238 10.576 38.546 1.00 85.75 108 GLU A N 1
ATOM 846 C CA . GLU A 1 108 ? -3.819 9.869 37.331 1.00 85.75 108 GLU A CA 1
ATOM 847 C C . GLU A 1 108 ? -4.902 9.905 36.243 1.00 85.75 108 GLU A C 1
ATOM 849 O O . GLU A 1 108 ? -4.596 10.110 35.063 1.00 85.75 108 GLU A O 1
ATOM 854 N N . ALA A 1 109 ? -6.176 9.776 36.629 1.00 87.38 109 ALA A N 1
ATOM 855 C CA . ALA A 1 109 ? -7.306 9.874 35.709 1.00 87.38 109 ALA A CA 1
ATOM 856 C C . ALA A 1 109 ? -7.430 11.284 35.108 1.00 87.38 109 ALA A C 1
ATOM 858 O O . ALA A 1 109 ? -7.600 11.439 33.894 1.00 87.38 109 ALA A O 1
ATOM 859 N N . LEU A 1 110 ? -7.321 12.321 35.947 1.00 88.06 110 LEU A N 1
ATOM 860 C CA . LEU A 1 110 ? -7.371 13.722 35.516 1.00 88.06 110 LEU A CA 1
ATOM 861 C C . LEU A 1 110 ? -6.165 14.082 34.642 1.00 88.06 110 LEU A C 1
ATOM 863 O O . LEU A 1 110 ? -6.322 14.742 33.611 1.00 88.06 110 LEU A O 1
ATOM 867 N N . PHE A 1 111 ? -4.976 13.598 35.001 1.00 89.69 111 PHE A N 1
ATOM 868 C CA . PHE A 1 111 ? -3.775 13.768 34.192 1.00 89.69 111 PHE A CA 1
ATOM 869 C C . PHE A 1 111 ? -3.924 13.085 32.826 1.00 89.69 111 PHE A C 1
ATOM 871 O O . PHE A 1 111 ? -3.724 13.722 31.793 1.00 89.69 111 PHE A O 1
ATOM 878 N N . SER A 1 112 ? -4.385 11.833 32.795 1.00 90.75 112 SER A N 1
ATOM 879 C CA . SER A 1 112 ? -4.641 11.085 31.556 1.00 90.75 112 SER A CA 1
ATOM 880 C C . SER A 1 112 ? -5.680 11.772 30.663 1.00 90.75 112 SER A C 1
ATOM 882 O O . SER A 1 112 ? -5.508 11.833 29.444 1.00 90.75 112 SER A O 1
ATOM 884 N N . LYS A 1 113 ? -6.727 12.363 31.253 1.00 90.50 113 LYS A N 1
ATOM 885 C CA . LYS A 1 113 ? -7.691 13.197 30.522 1.00 90.50 113 LYS A CA 1
ATOM 886 C C . LYS A 1 113 ? -7.018 14.423 29.900 1.00 90.50 113 LYS A C 1
ATOM 888 O O . LYS A 1 113 ? -7.283 14.727 28.739 1.00 90.50 113 LYS A O 1
ATOM 893 N N . SER A 1 114 ? -6.151 15.109 30.648 1.00 89.00 114 SER A N 1
ATOM 894 C CA . SER A 1 114 ? -5.433 16.290 30.148 1.00 89.00 114 SER A CA 1
ATOM 895 C C . SER A 1 114 ? -4.540 15.957 28.947 1.00 89.00 114 SER A C 1
ATOM 897 O O . SER A 1 114 ? -4.504 16.720 27.985 1.00 89.00 114 SER A O 1
ATOM 899 N N . LEU A 1 115 ? -3.906 14.779 28.954 1.00 90.25 115 LEU A N 1
ATOM 900 C CA . LEU A 1 115 ? -3.105 14.275 27.836 1.00 90.25 115 LEU A CA 1
ATOM 901 C C . LEU A 1 115 ? -3.963 13.942 26.609 1.00 90.25 115 LEU A C 1
ATOM 903 O O . LEU A 1 115 ? -3.550 14.180 25.477 1.00 90.25 115 LEU A O 1
ATOM 907 N N . ALA A 1 116 ? -5.168 13.413 26.824 1.00 88.94 116 ALA A N 1
ATOM 908 C CA . ALA A 1 116 ? -6.105 13.084 25.755 1.00 88.94 116 ALA A CA 1
ATOM 909 C C . ALA A 1 116 ? -6.813 14.313 25.147 1.00 88.94 116 ALA A C 1
ATOM 911 O O . ALA A 1 116 ? -7.465 14.196 24.104 1.00 88.94 116 ALA A O 1
ATOM 912 N N . GLN A 1 117 ? -6.738 15.482 25.788 1.00 89.12 117 GLN A N 1
ATOM 913 C CA . GLN A 1 117 ? -7.430 16.686 25.342 1.00 89.12 117 GLN A CA 1
ATOM 914 C C . GLN A 1 117 ? -6.629 17.419 24.258 1.00 89.12 117 GLN A C 1
ATOM 916 O O . GLN A 1 117 ? -5.506 17.869 24.470 1.00 89.12 117 GLN A O 1
ATOM 921 N N . MET A 1 118 ? -7.242 17.595 23.084 1.00 87.00 118 MET A N 1
ATOM 922 C CA . MET A 1 118 ? -6.627 18.352 21.993 1.00 87.00 118 MET A CA 1
ATOM 923 C C . MET A 1 118 ? -6.545 19.843 22.325 1.00 87.00 118 MET A C 1
ATOM 925 O O . MET A 1 118 ? -7.514 20.451 22.789 1.00 87.00 118 MET A O 1
ATOM 929 N N . ARG A 1 119 ? -5.399 20.442 22.006 1.00 85.00 119 ARG A N 1
ATOM 930 C CA . ARG A 1 119 ? -5.187 21.888 22.061 1.00 85.00 119 ARG A CA 1
ATOM 931 C C . ARG A 1 119 ? -5.594 22.539 20.745 1.00 85.00 119 ARG A C 1
ATOM 933 O O . ARG A 1 119 ? -5.100 22.164 19.687 1.00 85.00 119 ARG A O 1
ATOM 940 N N . PHE A 1 120 ? -6.483 23.525 20.828 1.00 80.44 120 PHE A N 1
ATOM 941 C CA . PHE A 1 120 ? -6.991 24.281 19.674 1.00 80.44 120 PHE A CA 1
ATOM 942 C C . PHE A 1 120 ? -6.392 25.690 19.569 1.00 80.44 120 PHE A C 1
ATOM 944 O O . PHE A 1 120 ? -6.727 26.434 18.656 1.00 80.44 120 PHE A O 1
ATOM 951 N N . ASP A 1 121 ? -5.518 26.061 20.502 1.00 83.25 121 ASP A N 1
ATOM 952 C CA . ASP A 1 121 ? -4.881 27.373 20.635 1.00 83.25 121 ASP A CA 1
ATOM 953 C C . ASP A 1 121 ? -3.491 27.432 19.978 1.00 83.25 121 ASP A C 1
ATOM 955 O O . ASP A 1 121 ? -2.663 28.275 20.318 1.00 83.25 121 ASP A O 1
ATOM 959 N N . VAL A 1 122 ? -3.205 26.516 19.050 1.00 84.06 122 VAL A N 1
ATOM 960 C CA . VAL A 1 122 ? -1.902 26.449 18.384 1.00 84.06 122 VAL A CA 1
ATOM 961 C C . VAL A 1 122 ? -1.783 27.608 17.384 1.00 84.06 122 VAL A C 1
ATOM 963 O O . VAL A 1 122 ? -2.655 27.744 16.523 1.00 84.06 122 VAL A O 1
ATOM 966 N N . PRO A 1 123 ? -0.717 28.433 17.448 1.00 83.69 123 PRO A N 1
ATOM 967 C CA . PRO A 1 123 ? -0.510 29.531 16.511 1.00 83.69 123 PRO A CA 1
ATOM 968 C C . PRO A 1 123 ? -0.097 28.979 15.140 1.00 83.69 123 PRO A C 1
ATOM 970 O O . PRO A 1 123 ? 1.084 28.808 14.842 1.00 83.69 123 PRO A O 1
ATOM 973 N N . VAL A 1 124 ? -1.088 28.666 14.311 1.00 81.62 124 VAL A N 1
ATOM 974 C CA . VAL A 1 124 ? -0.900 28.204 12.934 1.00 81.62 124 VAL A CA 1
ATOM 975 C C . VAL A 1 124 ? -0.978 29.413 12.002 1.00 81.62 124 VAL A C 1
ATOM 977 O O . VAL A 1 124 ? -1.981 30.116 11.977 1.00 81.62 124 VAL A O 1
ATOM 980 N N . SER A 1 125 ? 0.080 29.663 11.227 1.00 78.50 125 SER A N 1
ATOM 981 C CA . SER A 1 125 ? 0.156 30.759 10.243 1.00 78.50 125 SER A CA 1
ATOM 982 C C . SER A 1 125 ? -0.511 30.436 8.898 1.00 78.50 125 SER A C 1
ATOM 984 O O . SER A 1 125 ? -0.463 31.238 7.970 1.00 78.50 125 SER A O 1
ATOM 986 N N . PHE A 1 126 ? -1.100 29.248 8.779 1.00 78.19 126 PHE A N 1
ATOM 987 C CA . PHE A 1 126 ? -1.730 28.724 7.573 1.00 78.19 126 PHE A CA 1
ATOM 988 C C . PHE A 1 126 ? -3.246 28.963 7.598 1.00 78.19 126 PHE A C 1
ATOM 990 O O . PHE A 1 126 ? -3.913 28.609 8.569 1.00 78.19 126 PHE A O 1
ATOM 997 N N . SER A 1 127 ? -3.774 29.527 6.511 1.00 72.44 127 SER A N 1
ATOM 998 C CA . SER A 1 127 ? -5.194 29.818 6.290 1.00 72.44 127 SER A CA 1
ATOM 999 C C . SER A 1 127 ? -5.700 28.969 5.125 1.00 72.44 127 SER A C 1
ATOM 1001 O O . SER A 1 127 ? -5.076 28.927 4.059 1.00 72.44 127 SER A O 1
ATOM 1003 N N . VAL A 1 128 ? -6.803 28.248 5.333 1.00 68.56 128 VAL A N 1
ATOM 1004 C CA . VAL A 1 128 ? -7.385 27.364 4.310 1.00 68.56 128 VAL A CA 1
ATOM 1005 C C . VAL A 1 128 ? -8.021 28.203 3.203 1.00 68.56 128 VAL A C 1
ATOM 1007 O O . VAL A 1 128 ? -7.933 27.849 2.032 1.00 68.56 128 VAL A O 1
ATOM 1010 N N . GLU A 1 129 ? -8.600 29.342 3.569 1.00 67.69 129 GLU A N 1
ATOM 1011 C CA . GLU A 1 129 ? -9.261 30.287 2.675 1.00 67.69 129 GLU A CA 1
ATOM 1012 C C . GLU A 1 129 ? -8.267 30.964 1.718 1.00 67.69 129 GLU A C 1
ATOM 1014 O O . GLU A 1 129 ? -8.592 31.197 0.553 1.00 67.69 129 GLU A O 1
ATOM 1019 N N . ASP A 1 130 ? -7.036 31.208 2.178 1.00 62.47 130 ASP A N 1
ATOM 1020 C CA . ASP A 1 130 ? -5.951 31.772 1.360 1.00 62.47 130 ASP A CA 1
ATOM 1021 C C . ASP A 1 130 ? -5.223 30.705 0.520 1.00 62.47 130 ASP A C 1
ATOM 1023 O O . ASP A 1 130 ? -4.454 31.017 -0.395 1.00 62.47 130 ASP A O 1
ATOM 1027 N N . SER A 1 131 ? -5.479 29.425 0.802 1.00 61.75 131 SER A N 1
ATOM 1028 C CA . SER A 1 131 ? -4.832 28.291 0.150 1.00 61.75 131 SER A CA 1
ATOM 1029 C C . SER A 1 131 ? -5.657 27.804 -1.034 1.00 61.75 131 SER A C 1
ATOM 1031 O O . SER A 1 131 ? -6.519 26.935 -0.918 1.00 61.75 131 SER A O 1
ATOM 1033 N N . LYS A 1 132 ? -5.359 28.326 -2.227 1.00 58.28 132 LYS A N 1
ATOM 1034 C CA . LYS A 1 132 ? -5.876 27.740 -3.469 1.00 58.28 132 LYS A CA 1
ATOM 1035 C C . LYS A 1 132 ? -5.267 26.353 -3.650 1.00 58.28 132 LYS A C 1
ATOM 1037 O O . LYS A 1 132 ? -4.061 26.227 -3.856 1.00 58.28 132 LYS A O 1
ATOM 1042 N N . TRP A 1 133 ? -6.101 25.317 -3.604 1.00 61.69 133 TRP A N 1
ATOM 1043 C CA . TRP A 1 133 ? -5.704 23.986 -4.048 1.00 61.69 133 TRP A CA 1
ATOM 1044 C C . TRP A 1 133 ? -5.358 24.055 -5.541 1.00 61.69 133 TRP A C 1
ATOM 1046 O O . TRP A 1 133 ? -6.244 24.124 -6.390 1.00 61.69 133 TRP A O 1
ATOM 1056 N N . SER A 1 134 ? -4.064 24.100 -5.854 1.00 59.00 134 SER A N 1
ATOM 1057 C CA . SER A 1 134 ? -3.573 24.083 -7.228 1.00 59.00 134 SER A CA 1
ATOM 1058 C C . SER A 1 134 ? -3.281 22.646 -7.638 1.00 59.00 134 SER A C 1
ATOM 1060 O O . SER A 1 134 ? -2.464 21.972 -7.011 1.00 59.00 134 SER A O 1
ATOM 1062 N N . VAL A 1 135 ? -3.951 22.181 -8.691 1.00 57.12 135 VAL A N 1
ATOM 1063 C CA . VAL A 1 135 ? -3.672 20.883 -9.329 1.00 57.12 135 VAL A CA 1
ATOM 1064 C C . VAL A 1 135 ? -2.523 21.008 -10.341 1.00 57.12 135 VAL A C 1
ATOM 1066 O O . VAL A 1 135 ? -2.049 20.000 -10.858 1.00 57.12 135 VAL A O 1
ATOM 1069 N N . ASP A 1 136 ? -2.015 22.223 -10.579 1.00 62.91 136 ASP A N 1
ATOM 1070 C CA . ASP A 1 136 ? -0.810 22.433 -11.377 1.00 62.91 136 ASP A CA 1
ATOM 1071 C C . ASP A 1 136 ? 0.415 21.978 -10.589 1.00 62.91 136 ASP A C 1
ATOM 1073 O O . ASP A 1 136 ? 0.976 22.699 -9.758 1.00 62.91 136 ASP A O 1
ATOM 1077 N N . PHE A 1 137 ? 0.831 20.748 -10.859 1.00 71.88 137 PHE A N 1
ATOM 1078 C CA . PHE A 1 137 ? 2.103 20.220 -10.413 1.00 71.88 137 PHE A CA 1
ATOM 1079 C C . PHE A 1 137 ? 3.092 20.142 -11.573 1.00 71.88 137 PHE A C 1
ATOM 1081 O O . PHE A 1 137 ? 2.755 19.798 -12.706 1.00 71.88 137 PHE A O 1
ATOM 1088 N N . ASP A 1 138 ? 4.357 20.422 -11.273 1.00 77.94 138 ASP A N 1
ATOM 1089 C CA . ASP A 1 138 ? 5.441 20.279 -12.236 1.00 77.94 138 ASP A CA 1
ATOM 1090 C C . ASP A 1 138 ? 5.715 18.790 -12.482 1.00 77.94 138 ASP A C 1
ATOM 1092 O O . ASP A 1 138 ? 6.381 18.099 -11.699 1.00 77.94 138 ASP A O 1
ATOM 1096 N N . ARG A 1 139 ? 5.157 18.292 -13.586 1.00 76.94 139 ARG A N 1
ATOM 1097 C CA . ARG A 1 139 ? 5.248 16.891 -13.987 1.00 76.94 139 ARG A CA 1
ATOM 1098 C C . ARG A 1 139 ? 6.693 16.415 -14.104 1.00 76.94 139 ARG A C 1
ATOM 1100 O O . ARG A 1 139 ? 6.985 15.301 -13.681 1.00 76.94 139 ARG A O 1
ATOM 1107 N N . GLN A 1 140 ? 7.595 17.244 -14.627 1.00 77.31 140 GLN A N 1
ATOM 1108 C CA . GLN A 1 140 ? 8.992 16.856 -14.822 1.00 77.31 140 GLN A CA 1
ATOM 1109 C C . GLN A 1 140 ? 9.695 16.641 -13.479 1.00 77.31 140 GLN A C 1
ATOM 1111 O O . GLN A 1 140 ? 10.416 15.657 -13.305 1.00 77.31 140 GLN A O 1
ATOM 1116 N N . LYS A 1 141 ? 9.424 17.503 -12.490 1.00 81.88 141 LYS A N 1
ATOM 1117 C CA . LYS A 1 141 ? 9.973 17.348 -11.133 1.00 81.88 141 LYS A CA 1
ATOM 1118 C C . LYS A 1 141 ? 9.445 16.101 -10.429 1.00 81.88 141 LYS A C 1
ATOM 1120 O O . LYS A 1 141 ? 10.218 15.406 -9.773 1.00 81.88 141 LYS A O 1
ATOM 1125 N N . ILE A 1 142 ? 8.156 15.792 -10.574 1.00 83.00 142 ILE A N 1
ATOM 1126 C CA . ILE A 1 142 ? 7.561 14.586 -9.976 1.00 83.00 142 ILE A CA 1
ATOM 1127 C C . ILE A 1 142 ? 8.100 13.324 -10.642 1.00 83.00 142 ILE A C 1
ATOM 1129 O O . ILE A 1 142 ? 8.444 12.371 -9.943 1.00 83.00 142 ILE A O 1
ATOM 1133 N N . GLU A 1 143 ? 8.212 13.314 -11.971 1.00 80.75 143 GLU A N 1
ATOM 1134 C CA . GLU A 1 143 ? 8.749 12.168 -12.700 1.00 80.75 143 GLU A CA 1
ATOM 1135 C C . GLU A 1 143 ? 10.204 11.887 -12.303 1.00 80.75 143 GLU A C 1
ATOM 1137 O O . GLU A 1 143 ? 10.537 10.740 -11.998 1.00 80.75 143 GLU A O 1
ATOM 1142 N N . ALA A 1 144 ? 11.040 12.925 -12.195 1.00 82.25 144 ALA A N 1
ATOM 1143 C CA . ALA A 1 144 ? 12.416 12.801 -11.715 1.00 82.25 144 ALA A CA 1
ATOM 1144 C C . ALA A 1 144 ? 12.489 12.268 -10.271 1.00 82.25 144 ALA A C 1
ATOM 1146 O O . ALA A 1 144 ? 13.267 11.357 -9.979 1.00 82.25 144 ALA A O 1
ATOM 1147 N N . LEU A 1 145 ? 11.645 12.784 -9.372 1.00 86.81 145 LEU A N 1
ATOM 1148 C CA . LEU A 1 145 ? 11.615 12.390 -7.961 1.00 86.81 145 LEU A CA 1
ATOM 1149 C C . LEU A 1 145 ? 11.135 10.942 -7.782 1.00 86.81 145 LEU A C 1
ATOM 1151 O O . LEU A 1 145 ? 11.748 10.160 -7.056 1.00 86.81 145 LEU A O 1
ATOM 1155 N N . PHE A 1 146 ? 10.075 10.545 -8.486 1.00 85.62 146 PHE A N 1
ATOM 1156 C CA . PHE A 1 146 ? 9.561 9.176 -8.440 1.00 85.62 146 PHE A CA 1
ATOM 1157 C C . PHE A 1 146 ? 10.531 8.187 -9.085 1.00 85.62 146 PHE A C 1
ATOM 1159 O O . PHE A 1 146 ? 10.615 7.042 -8.640 1.00 85.62 146 PHE A O 1
ATOM 1166 N N . TRP A 1 147 ? 11.281 8.606 -10.106 1.00 74.25 147 TRP A N 1
ATOM 1167 C CA . TRP A 1 147 ? 12.340 7.786 -10.683 1.00 74.25 147 TRP A CA 1
ATOM 1168 C C . TRP A 1 147 ? 13.501 7.604 -9.701 1.00 74.25 147 TRP A C 1
ATOM 1170 O O . TRP A 1 147 ? 13.932 6.470 -9.494 1.00 74.25 147 TRP A O 1
ATOM 1180 N N . GLY A 1 148 ? 13.929 8.679 -9.025 1.00 76.62 148 GLY A N 1
ATOM 1181 C CA . GLY A 1 148 ? 14.958 8.641 -7.981 1.00 76.62 148 GLY A CA 1
ATOM 1182 C C . GLY A 1 148 ? 14.602 7.727 -6.803 1.00 76.62 148 GLY A C 1
ATOM 1183 O O . GLY A 1 148 ? 15.452 6.975 -6.334 1.00 76.62 148 GLY A O 1
ATOM 1184 N N . PHE A 1 149 ? 13.335 7.716 -6.378 1.00 86.81 149 PHE A N 1
ATOM 1185 C CA . PHE A 1 149 ? 12.842 6.814 -5.325 1.00 86.81 149 PHE A CA 1
ATOM 1186 C C . PHE A 1 149 ? 12.375 5.437 -5.832 1.00 86.81 149 PHE A C 1
ATOM 1188 O O . PHE A 1 149 ? 11.971 4.590 -5.038 1.00 86.81 149 PHE A O 1
ATOM 1195 N N . GLY A 1 150 ? 12.418 5.179 -7.144 1.00 80.38 150 GLY A N 1
ATOM 1196 C CA . GLY A 1 150 ? 12.038 3.888 -7.726 1.00 80.38 150 GLY A CA 1
ATOM 1197 C C . GLY A 1 150 ? 10.529 3.590 -7.748 1.00 80.38 150 GLY A C 1
ATOM 1198 O O . GLY A 1 150 ? 10.135 2.439 -7.943 1.00 80.38 150 GLY A O 1
ATOM 1199 N N . PHE A 1 151 ? 9.661 4.595 -7.608 1.00 87.31 151 PHE A N 1
ATOM 1200 C CA . PHE A 1 151 ? 8.195 4.467 -7.583 1.00 87.31 151 PHE A CA 1
ATOM 1201 C C . PHE A 1 151 ? 7.562 4.296 -8.977 1.00 87.31 151 PHE A C 1
ATOM 1203 O O . PHE A 1 151 ? 6.700 5.059 -9.416 1.00 87.31 151 PHE A O 1
ATOM 1210 N N . ARG A 1 152 ? 7.959 3.233 -9.682 1.00 76.69 152 ARG A N 1
ATOM 1211 C CA . ARG A 1 152 ? 7.577 2.959 -11.081 1.00 76.69 152 ARG A CA 1
ATOM 1212 C C . ARG A 1 152 ? 6.076 2.737 -11.294 1.00 76.69 152 ARG A C 1
ATOM 1214 O O . ARG A 1 152 ? 5.525 3.192 -12.291 1.00 76.69 152 ARG A O 1
ATOM 1221 N N . SER A 1 153 ? 5.401 2.071 -10.357 1.00 76.81 153 SER A N 1
ATOM 1222 C CA . SER A 1 153 ? 3.951 1.836 -10.434 1.00 76.81 153 SER A CA 1
ATOM 1223 C C . SER A 1 153 ? 3.134 3.111 -10.209 1.00 76.81 153 SER A C 1
ATOM 1225 O O . SER A 1 153 ? 2.039 3.243 -10.749 1.00 76.81 153 SER A O 1
ATOM 1227 N N . LEU A 1 154 ? 3.663 4.069 -9.442 1.00 80.25 154 LEU A N 1
ATOM 1228 C CA . LEU A 1 154 ? 3.023 5.367 -9.225 1.00 80.25 154 LEU A CA 1
ATOM 1229 C C . LEU A 1 154 ? 3.228 6.298 -10.424 1.00 80.25 154 LEU A C 1
ATOM 1231 O O . LEU A 1 154 ? 2.287 6.986 -10.807 1.00 80.25 154 LEU A O 1
ATOM 1235 N N . LEU A 1 155 ? 4.393 6.241 -11.086 1.00 78.12 155 LEU A N 1
ATOM 1236 C CA . LEU A 1 155 ? 4.643 6.945 -12.354 1.00 78.12 155 LEU A CA 1
ATOM 1237 C C . LEU A 1 155 ? 3.608 6.593 -13.429 1.00 78.12 155 LEU A C 1
ATOM 1239 O O . LEU A 1 155 ? 3.102 7.472 -14.118 1.00 78.12 155 LEU A O 1
ATOM 1243 N N . GLN A 1 156 ? 3.252 5.312 -13.545 1.00 75.00 156 GLN A N 1
ATOM 1244 C CA . GLN A 1 156 ? 2.252 4.850 -14.514 1.00 75.00 156 GLN A CA 1
ATOM 1245 C C . GLN A 1 156 ? 0.829 5.320 -14.189 1.00 75.00 156 GLN A C 1
ATOM 1247 O O . GLN A 1 156 ? -0.013 5.375 -15.080 1.00 75.00 156 GLN A O 1
ATOM 1252 N N . ARG A 1 157 ? 0.557 5.665 -12.926 1.00 74.62 157 ARG A N 1
ATOM 1253 C CA . ARG A 1 157 ? -0.756 6.129 -12.454 1.00 74.62 157 ARG A CA 1
ATOM 1254 C C . ARG A 1 157 ? -0.896 7.651 -12.464 1.00 74.62 157 ARG A C 1
ATOM 1256 O O . ARG A 1 157 ? -2.019 8.137 -12.375 1.00 74.62 157 ARG A O 1
ATOM 1263 N N . LEU A 1 158 ? 0.207 8.387 -12.606 1.00 74.19 158 LEU A N 1
ATOM 1264 C CA . LEU A 1 158 ? 0.220 9.849 -12.674 1.00 74.19 158 LEU A CA 1
ATOM 1265 C C . LEU A 1 158 ? -0.673 10.416 -13.803 1.00 74.19 158 LEU A C 1
ATOM 1267 O O . LEU A 1 158 ? -1.415 11.354 -13.524 1.00 74.19 158 LEU A O 1
ATOM 1271 N N . PRO A 1 159 ? -0.711 9.844 -15.030 1.00 66.00 159 PRO A N 1
ATOM 1272 C CA . PRO A 1 159 ? -1.558 10.359 -16.111 1.00 66.00 159 PRO A CA 1
ATOM 1273 C C . PRO A 1 159 ? -3.062 10.283 -15.814 1.00 66.00 159 PRO A C 1
ATOM 1275 O O . PRO A 1 159 ? -3.793 11.198 -16.172 1.00 66.00 159 PRO A O 1
ATOM 1278 N N . ALA A 1 160 ? -3.522 9.238 -15.116 1.00 61.34 160 ALA A N 1
ATOM 1279 C CA . ALA A 1 160 ? -4.939 9.053 -14.783 1.00 61.34 160 ALA A CA 1
ATOM 1280 C C . ALA A 1 160 ? -5.450 10.085 -13.760 1.00 61.34 160 ALA A C 1
ATOM 1282 O O . ALA A 1 160 ? -6.622 10.448 -13.768 1.00 61.34 160 ALA A O 1
ATOM 1283 N N . VAL A 1 161 ? -4.564 10.581 -12.888 1.00 60.38 161 VAL A N 1
ATOM 1284 C CA . VAL A 1 161 ? -4.886 11.649 -11.925 1.00 60.38 161 VAL A CA 1
ATOM 1285 C C . VAL A 1 161 ? -5.065 12.996 -12.636 1.00 60.38 161 VAL A C 1
ATOM 1287 O O . VAL A 1 161 ? -5.875 13.804 -12.198 1.00 60.38 161 VAL A O 1
ATOM 1290 N N . VAL A 1 162 ? -4.356 13.207 -13.750 1.00 55.97 162 VAL A N 1
ATOM 1291 C CA . VAL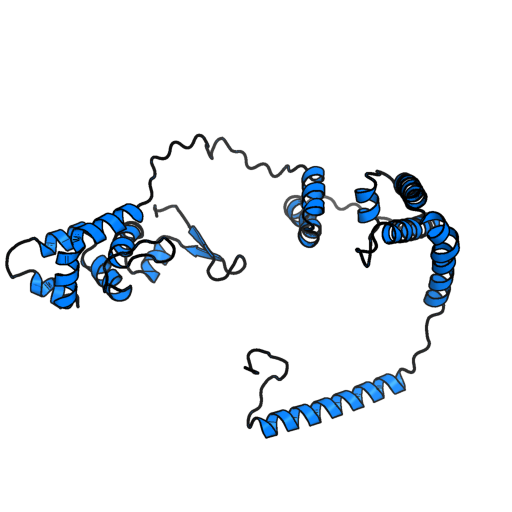 A 1 162 ? -4.453 14.413 -14.592 1.00 55.97 162 VAL A CA 1
ATOM 1292 C C . VAL A 1 162 ? -5.653 14.340 -15.549 1.00 55.97 162 VAL A C 1
ATOM 1294 O O . VAL A 1 162 ? -6.358 15.329 -15.732 1.00 55.97 162 VAL A O 1
ATOM 1297 N N . GLN A 1 163 ? -5.917 13.166 -16.136 1.00 49.56 163 GLN A N 1
ATOM 1298 C CA . GLN A 1 163 ? -6.999 12.963 -17.112 1.00 49.56 163 GLN A CA 1
ATOM 1299 C C . GLN A 1 163 ? -8.402 13.005 -16.504 1.00 49.56 163 GLN A C 1
ATOM 1301 O O . GLN A 1 163 ? -9.314 13.495 -17.155 1.00 49.56 163 GLN A O 1
ATOM 1306 N N . ASN A 1 164 ? -8.586 12.596 -15.244 1.00 45.25 164 ASN A N 1
ATOM 1307 C CA . ASN A 1 164 ? -9.889 12.679 -14.563 1.00 45.25 164 ASN A CA 1
ATOM 1308 C C . ASN A 1 164 ? -10.393 14.124 -14.326 1.00 45.25 164 ASN A C 1
ATOM 1310 O O . ASN A 1 164 ? -11.395 14.314 -13.640 1.00 45.25 164 ASN A O 1
ATOM 1314 N N . GLN A 1 165 ? -9.702 15.141 -14.850 1.00 49.31 165 GLN A N 1
ATOM 1315 C CA . GLN A 1 165 ? -10.133 16.541 -14.839 1.00 49.31 165 GLN A CA 1
ATOM 1316 C C . GLN A 1 165 ? -10.118 17.201 -16.229 1.00 49.31 165 GLN A C 1
ATOM 1318 O O . GLN A 1 165 ? -10.399 18.390 -16.336 1.00 49.31 165 GLN A O 1
ATOM 1323 N N . THR A 1 166 ? -9.812 16.453 -17.294 1.00 35.31 166 THR A N 1
ATOM 1324 C CA . THR A 1 166 ? -9.825 16.941 -18.683 1.00 35.31 166 THR A CA 1
ATOM 1325 C C . THR A 1 166 ? -10.690 16.030 -19.549 1.00 35.31 166 THR A C 1
ATOM 1327 O O . THR A 1 166 ? -10.204 15.335 -20.437 1.00 35.31 166 THR A O 1
ATOM 1330 N N . ASP A 1 167 ? -12.001 16.051 -19.305 1.00 32.06 167 ASP A N 1
ATOM 1331 C CA . ASP A 1 167 ? -12.948 15.776 -20.384 1.00 32.06 167 ASP A CA 1
ATOM 1332 C C . ASP A 1 167 ? -12.905 16.979 -21.336 1.00 32.06 167 ASP A C 1
ATOM 1334 O O . ASP A 1 167 ? -13.533 17.997 -21.068 1.00 32.06 167 ASP A O 1
ATOM 1338 N N . GLU A 1 168 ? -12.080 16.897 -22.384 1.00 29.28 168 GLU A N 1
ATOM 1339 C CA . GLU A 1 168 ? -12.439 17.274 -23.758 1.00 29.28 168 GLU A CA 1
ATOM 1340 C C . GLU A 1 168 ? -11.262 17.091 -24.740 1.00 29.28 168 GLU A C 1
ATOM 1342 O O . GLU A 1 168 ? -10.112 17.432 -24.465 1.00 29.28 168 GLU A O 1
ATOM 1347 N N . VAL A 1 169 ? -11.640 16.626 -25.937 1.00 27.62 169 VAL A N 1
ATOM 1348 C CA . VAL A 1 169 ? -10.911 16.552 -27.217 1.00 27.62 169 VAL A CA 1
ATOM 1349 C C . VAL A 1 169 ? -10.077 15.287 -27.487 1.00 27.62 169 VAL A C 1
ATOM 1351 O O . VAL A 1 169 ? -8.885 15.188 -27.199 1.00 27.62 169 VAL A O 1
ATOM 1354 N N . GLU A 1 170 ? -10.723 14.346 -28.187 1.00 32.41 170 GLU A N 1
ATOM 1355 C CA . GLU A 1 170 ? -10.078 13.363 -29.063 1.00 32.41 170 GLU A CA 1
ATOM 1356 C C . GLU A 1 170 ? -9.254 14.053 -30.158 1.00 32.41 170 GLU A C 1
ATOM 1358 O O . GLU A 1 170 ? -9.748 14.949 -30.844 1.00 32.41 170 GLU A O 1
ATOM 1363 N N . LEU A 1 171 ? -8.048 13.546 -30.422 1.00 24.58 171 LEU A N 1
ATOM 1364 C CA . LEU A 1 171 ? -7.390 13.706 -31.718 1.00 24.58 171 LEU A CA 1
ATOM 1365 C C . LEU A 1 171 ? -6.885 12.337 -32.209 1.00 24.58 171 LEU A C 1
ATOM 1367 O O . LEU A 1 171 ? -6.261 11.596 -31.444 1.00 24.58 171 LEU A O 1
ATOM 1371 N N . PRO A 1 172 ? -7.157 11.980 -33.475 1.00 30.58 172 PRO A N 1
ATOM 1372 C CA . PRO A 1 172 ? -6.938 10.643 -34.004 1.00 30.58 172 PRO A CA 1
ATOM 1373 C C . PRO A 1 172 ? -5.462 10.449 -34.366 1.00 30.58 172 PRO A C 1
ATOM 1375 O O . PRO A 1 172 ? -4.888 11.257 -35.096 1.00 30.58 172 PRO A O 1
ATOM 1378 N N . LEU A 1 173 ? -4.841 9.350 -33.923 1.00 27.58 173 LEU A N 1
ATOM 1379 C CA . LEU A 1 173 ? -3.562 8.928 -34.497 1.00 27.58 173 LEU A CA 1
ATOM 1380 C C . LEU A 1 173 ? -3.807 8.055 -35.727 1.00 27.58 173 LEU A C 1
ATOM 1382 O O . LEU A 1 173 ? -4.099 6.863 -35.633 1.00 27.58 173 LEU A O 1
ATOM 1386 N N . GLY A 1 174 ? -3.645 8.691 -36.886 1.00 27.27 174 GLY A N 1
ATOM 1387 C CA . GLY A 1 174 ? -3.418 8.034 -38.161 1.00 27.27 174 GLY A CA 1
ATOM 1388 C C . GLY A 1 174 ? -2.086 7.278 -38.181 1.00 27.27 174 GLY A C 1
ATOM 1389 O O . GLY A 1 174 ? -1.069 7.703 -37.632 1.00 27.27 174 GLY A O 1
ATOM 1390 N N . SER A 1 175 ? -2.133 6.129 -38.836 1.00 40.44 175 SER A N 1
ATOM 1391 C CA . SER A 1 175 ? -1.049 5.213 -39.161 1.00 40.44 175 SER A CA 1
ATOM 1392 C C . SER A 1 175 ? -0.044 5.799 -40.160 1.00 40.44 175 SER A C 1
ATOM 1394 O O . SER A 1 175 ? -0.440 6.116 -41.279 1.00 40.44 175 SER A O 1
ATOM 1396 N N . SER A 1 176 ? 1.244 5.823 -39.792 1.00 36.81 176 SER A N 1
ATOM 1397 C CA . SER A 1 176 ? 2.404 5.559 -40.672 1.00 36.81 176 SER A CA 1
ATOM 1398 C C . SER A 1 176 ? 3.722 5.764 -39.900 1.00 36.81 176 SER A C 1
ATOM 1400 O O . SER A 1 176 ? 4.382 6.793 -40.037 1.00 36.81 176 SER A O 1
ATOM 1402 N N . THR A 1 177 ? 4.130 4.815 -39.056 1.00 36.44 177 THR A N 1
ATOM 1403 C CA . THR A 1 1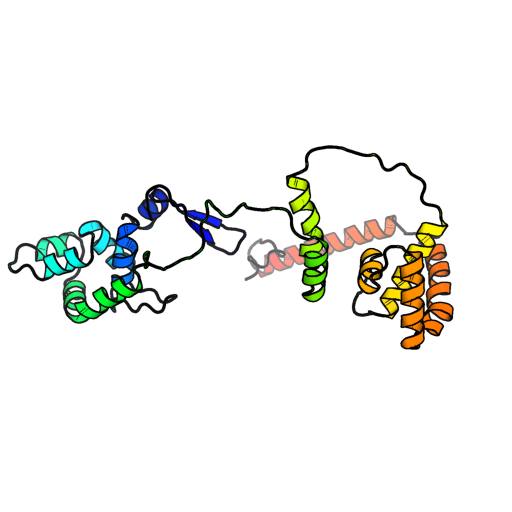77 ? 5.514 4.788 -38.546 1.00 36.44 177 THR A CA 1
ATOM 1404 C C . THR A 1 177 ? 6.390 4.060 -39.555 1.00 36.44 177 THR A C 1
ATOM 1406 O O . THR A 1 177 ? 6.178 2.878 -39.811 1.00 36.44 177 THR A O 1
ATOM 1409 N N . SER A 1 178 ? 7.350 4.773 -40.145 1.00 54.00 178 SER A N 1
ATOM 1410 C CA . SER A 1 178 ? 8.372 4.205 -41.026 1.00 54.00 178 SER A CA 1
ATOM 1411 C C . SER A 1 178 ? 9.136 3.078 -40.317 1.00 54.00 178 SER A C 1
ATOM 1413 O O . SER A 1 178 ? 9.403 3.177 -39.119 1.00 54.00 178 SER A O 1
ATOM 1415 N N . GLU A 1 179 ? 9.519 2.023 -41.046 1.00 55.50 179 GLU A N 1
ATOM 1416 C CA . GLU A 1 179 ? 10.311 0.886 -40.525 1.00 55.50 179 GLU A CA 1
ATOM 1417 C C . GLU A 1 179 ? 11.557 1.353 -39.750 1.00 55.50 179 GLU A C 1
ATOM 1419 O O . GLU A 1 179 ? 11.902 0.809 -38.700 1.00 55.50 179 GLU A O 1
ATOM 1424 N N . HIS A 1 180 ? 12.145 2.463 -40.201 1.00 58.78 180 HIS A N 1
ATOM 1425 C CA . HIS A 1 180 ? 13.291 3.116 -39.579 1.00 58.78 180 HIS A CA 1
ATOM 1426 C C . HIS A 1 180 ? 13.038 3.573 -38.128 1.00 58.78 180 HIS A C 1
ATOM 1428 O O . HIS A 1 180 ? 13.941 3.543 -37.294 1.00 58.78 180 HIS A O 1
ATOM 1434 N N . SER A 1 181 ? 11.805 3.971 -37.794 1.00 66.94 181 SER A N 1
ATOM 1435 C CA . SER A 1 181 ? 11.437 4.387 -36.435 1.00 66.94 181 SER A CA 1
ATOM 1436 C C . SER A 1 181 ? 11.408 3.207 -35.460 1.00 66.94 181 SER A C 1
ATOM 1438 O O . SER A 1 181 ? 11.785 3.359 -34.300 1.00 66.94 181 SER A O 1
ATOM 1440 N N . GLU A 1 182 ? 10.991 2.023 -35.911 1.00 72.75 182 GLU A N 1
ATOM 1441 C CA . GLU A 1 182 ? 10.905 0.834 -35.057 1.00 72.75 182 GLU A CA 1
ATOM 1442 C C . GLU A 1 182 ? 12.265 0.164 -34.841 1.00 72.75 182 GLU A C 1
ATOM 1444 O O . GLU A 1 182 ? 12.566 -0.278 -33.730 1.00 72.75 182 GLU A O 1
ATOM 1449 N N . GLU A 1 183 ? 13.126 0.145 -35.858 1.00 78.06 183 GLU A N 1
ATOM 1450 C CA . GLU A 1 183 ? 14.513 -0.311 -35.705 1.00 78.06 183 GLU A CA 1
ATOM 1451 C C . GLU A 1 183 ? 15.283 0.559 -34.710 1.00 78.06 183 GLU A C 1
ATOM 1453 O O . GLU A 1 183 ? 15.908 0.040 -33.781 1.00 78.06 183 GLU A O 1
ATOM 1458 N N . LEU A 1 184 ? 15.150 1.884 -34.823 1.00 80.94 184 LEU A N 1
ATOM 1459 C CA . LEU A 1 184 ? 15.808 2.828 -33.924 1.00 80.94 184 LEU A CA 1
ATOM 1460 C C . LEU A 1 184 ? 15.372 2.634 -32.462 1.00 80.94 184 LEU A C 1
ATOM 1462 O O . LEU A 1 184 ? 16.196 2.677 -31.547 1.00 80.94 184 LEU A O 1
ATOM 1466 N N . LYS A 1 185 ? 14.084 2.352 -32.223 1.00 81.94 185 LYS A N 1
ATOM 1467 C CA . LYS A 1 185 ? 13.569 2.042 -30.879 1.00 81.94 185 LYS A CA 1
ATOM 1468 C C . LYS A 1 185 ? 14.177 0.767 -30.303 1.00 81.94 185 LYS A C 1
ATOM 1470 O O . LYS A 1 185 ? 14.467 0.729 -29.106 1.00 81.94 185 LYS A O 1
ATOM 1475 N N . LYS A 1 186 ? 14.345 -0.278 -31.119 1.00 81.88 186 LYS A N 1
ATOM 1476 C CA . LYS A 1 186 ? 14.973 -1.539 -30.692 1.00 81.88 186 LYS A CA 1
ATOM 1477 C C . LYS A 1 186 ? 16.447 -1.318 -30.346 1.00 81.88 186 LYS A C 1
ATOM 1479 O O . LYS A 1 186 ? 16.867 -1.745 -29.273 1.00 81.88 186 LYS A O 1
ATOM 1484 N N . GLU A 1 187 ? 17.191 -0.590 -31.184 1.00 85.69 187 GLU A N 1
ATOM 1485 C CA . GLU A 1 187 ? 18.601 -0.260 -30.925 1.00 85.69 187 GLU A CA 1
ATOM 1486 C C . GLU A 1 187 ? 18.775 0.493 -29.597 1.00 85.69 187 GLU A C 1
ATOM 1488 O O . GLU A 1 187 ? 19.597 0.104 -28.769 1.00 85.69 187 GLU A O 1
ATOM 1493 N N . ILE A 1 188 ? 17.963 1.528 -29.352 1.00 87.19 188 ILE A N 1
ATOM 1494 C CA . ILE A 1 188 ? 18.025 2.334 -28.122 1.00 87.19 188 ILE A CA 1
ATOM 1495 C C . ILE A 1 188 ? 17.748 1.484 -26.875 1.00 87.19 188 ILE A C 1
ATOM 1497 O O . ILE A 1 188 ? 18.430 1.634 -25.861 1.00 87.19 188 ILE A O 1
ATOM 1501 N N . LYS A 1 189 ? 16.770 0.573 -26.939 1.00 86.88 189 LYS A N 1
ATOM 1502 C CA . LYS A 1 189 ? 16.445 -0.325 -25.820 1.00 86.88 189 LYS A CA 1
ATOM 1503 C C . LYS A 1 189 ? 17.607 -1.244 -25.464 1.00 86.88 189 LYS A C 1
ATOM 1505 O O . LYS A 1 189 ? 17.922 -1.385 -24.287 1.00 86.88 189 LYS A O 1
ATOM 1510 N N . VAL A 1 190 ? 18.234 -1.850 -26.470 1.00 88.06 190 VAL A N 1
ATOM 1511 C CA . VAL A 1 190 ? 19.375 -2.756 -26.287 1.00 88.06 190 VAL A CA 1
ATOM 1512 C C . VAL A 1 190 ? 20.591 -1.991 -25.758 1.00 88.06 190 VAL A C 1
ATOM 1514 O O . VAL A 1 190 ? 21.216 -2.425 -24.794 1.00 88.06 190 VAL A O 1
ATOM 1517 N N . ALA A 1 191 ? 20.879 -0.814 -26.320 1.00 88.50 191 ALA A N 1
ATOM 1518 C CA . ALA A 1 191 ? 21.963 0.053 -25.860 1.00 88.50 191 ALA A CA 1
ATOM 1519 C C . ALA A 1 191 ? 21.794 0.458 -24.387 1.00 88.50 191 ALA A C 1
ATOM 1521 O O . ALA A 1 191 ? 22.742 0.396 -23.609 1.00 88.50 191 ALA A O 1
ATOM 1522 N N . PHE A 1 192 ? 20.578 0.831 -23.986 1.00 88.50 192 PHE A N 1
ATOM 1523 C CA . PHE A 1 192 ? 20.288 1.187 -22.601 1.00 88.50 192 PHE A CA 1
ATOM 1524 C C . PHE A 1 192 ? 20.285 -0.030 -21.659 1.00 88.50 192 PHE A C 1
ATOM 1526 O O . PHE A 1 192 ? 20.758 0.077 -20.530 1.00 88.50 192 PHE A O 1
ATOM 1533 N N . TRP A 1 193 ? 19.821 -1.200 -22.115 1.00 88.94 193 TRP A N 1
ATOM 1534 C CA . TRP A 1 193 ? 19.892 -2.442 -21.336 1.00 88.94 193 TRP A CA 1
ATOM 1535 C C . TRP A 1 193 ? 21.331 -2.816 -20.961 1.00 88.94 193 TRP A C 1
ATOM 1537 O O . TRP A 1 193 ? 21.587 -3.194 -19.820 1.00 88.94 193 TRP A O 1
ATOM 1547 N N . LEU A 1 194 ? 22.274 -2.662 -21.897 1.00 88.00 194 LEU A N 1
ATOM 1548 C CA . LEU A 1 194 ? 23.693 -2.919 -21.639 1.00 88.00 194 LEU A CA 1
ATOM 1549 C C . LEU A 1 194 ? 24.275 -1.992 -20.561 1.00 88.00 194 LEU A C 1
ATOM 1551 O O . LEU A 1 194 ? 25.123 -2.426 -19.787 1.00 88.00 194 LEU A O 1
ATOM 1555 N N . LEU A 1 195 ? 23.814 -0.739 -20.495 1.00 86.50 195 LEU A N 1
ATOM 1556 C CA . LEU A 1 195 ? 24.267 0.242 -19.501 1.00 86.50 195 LEU A CA 1
ATOM 1557 C C . LEU A 1 195 ? 23.632 0.030 -18.116 1.00 86.50 195 LEU A C 1
ATOM 1559 O O . LEU A 1 195 ? 24.290 0.249 -17.101 1.00 86.50 195 LEU A O 1
ATOM 1563 N N . ASP A 1 196 ? 22.370 -0.407 -18.047 1.00 82.62 196 ASP A N 1
ATOM 1564 C CA . ASP A 1 196 ? 21.656 -0.672 -16.788 1.00 82.62 196 ASP A CA 1
ATOM 1565 C C . ASP A 1 196 ? 20.995 -2.059 -16.791 1.00 82.62 196 ASP A C 1
ATOM 1567 O O . ASP A 1 196 ? 19.767 -2.205 -16.810 1.00 82.62 196 ASP A O 1
ATOM 1571 N N . SER A 1 197 ? 21.827 -3.099 -16.696 1.00 81.06 197 SER A N 1
ATOM 1572 C CA . SER A 1 197 ? 21.413 -4.513 -16.719 1.00 81.06 197 SER A CA 1
ATOM 1573 C C . SER A 1 197 ? 20.496 -4.933 -15.560 1.00 81.06 197 SER A C 1
ATOM 1575 O O . SER A 1 197 ? 19.870 -5.993 -15.603 1.00 81.06 197 SER A O 1
ATOM 1577 N N . ARG A 1 198 ? 20.328 -4.082 -14.538 1.00 79.19 198 ARG A N 1
ATOM 1578 C CA . ARG A 1 198 ? 19.344 -4.269 -13.453 1.00 79.19 198 ARG A CA 1
ATOM 1579 C C . ARG A 1 198 ? 17.900 -4.154 -13.950 1.00 79.19 198 ARG A C 1
ATOM 1581 O O . ARG A 1 198 ? 16.966 -4.523 -13.234 1.00 79.19 198 ARG A O 1
ATOM 1588 N N . ARG A 1 199 ? 17.682 -3.604 -15.148 1.00 70.50 199 ARG A N 1
ATOM 1589 C CA . ARG A 1 199 ? 16.363 -3.465 -15.773 1.00 70.50 199 ARG A CA 1
ATOM 1590 C C . ARG A 1 199 ? 16.166 -4.570 -16.801 1.00 70.50 199 ARG A C 1
ATOM 1592 O O . ARG A 1 199 ? 16.721 -4.521 -17.881 1.00 70.50 199 ARG A O 1
ATOM 1599 N N . ILE A 1 200 ? 15.307 -5.535 -16.489 1.00 68.12 200 ILE A N 1
ATOM 1600 C CA . ILE A 1 200 ? 15.083 -6.729 -17.325 1.00 68.12 200 ILE A CA 1
ATOM 1601 C C . ILE A 1 200 ? 14.368 -6.396 -18.653 1.00 68.12 200 ILE A C 1
ATOM 1603 O O . ILE A 1 200 ? 14.513 -7.122 -19.629 1.00 68.12 200 ILE A O 1
ATOM 1607 N N . ASN A 1 201 ? 13.604 -5.299 -18.716 1.00 70.56 201 ASN A N 1
ATOM 1608 C CA . ASN A 1 201 ? 12.877 -4.896 -19.924 1.00 70.56 201 ASN A CA 1
ATOM 1609 C C . ASN A 1 201 ? 12.762 -3.363 -20.024 1.00 70.56 201 ASN A C 1
ATOM 1611 O O . ASN A 1 201 ? 11.748 -2.794 -19.602 1.00 70.56 201 ASN A O 1
ATOM 1615 N N . PRO A 1 202 ? 13.804 -2.673 -20.510 1.00 74.94 202 PRO A N 1
ATOM 1616 C CA . PRO A 1 202 ? 13.756 -1.230 -20.656 1.00 74.94 202 PRO A CA 1
ATOM 1617 C C . PRO A 1 202 ? 12.813 -0.787 -21.776 1.00 74.94 202 PRO A C 1
ATOM 1619 O O . PRO A 1 202 ? 12.790 -1.344 -22.878 1.00 74.94 202 PRO A O 1
ATOM 1622 N N . ASN A 1 203 ? 12.050 0.271 -21.514 1.00 75.44 203 ASN A N 1
ATOM 1623 C CA . ASN A 1 203 ? 11.238 0.932 -22.528 1.00 75.44 203 ASN A CA 1
ATOM 1624 C C . ASN A 1 203 ? 11.966 2.159 -23.120 1.00 75.44 203 ASN A C 1
ATOM 1626 O O . ASN A 1 203 ? 12.966 2.633 -22.588 1.00 75.44 203 ASN A O 1
ATOM 1630 N N . LEU A 1 204 ? 11.454 2.694 -24.235 1.00 74.50 204 LEU A N 1
ATOM 1631 C CA . LEU A 1 204 ? 12.053 3.859 -24.904 1.00 74.50 204 LEU A CA 1
ATOM 1632 C C . LEU A 1 204 ? 12.095 5.106 -24.001 1.00 74.50 204 LEU A C 1
ATOM 1634 O O . LEU A 1 204 ? 13.043 5.883 -24.062 1.00 74.50 204 LEU A O 1
ATOM 1638 N N . ARG A 1 205 ? 11.080 5.290 -23.148 1.00 71.75 205 ARG A N 1
ATOM 1639 C CA . ARG A 1 205 ? 11.019 6.418 -22.210 1.00 71.75 205 ARG A CA 1
ATOM 1640 C C . ARG A 1 205 ? 12.084 6.306 -21.123 1.00 71.75 205 ARG A C 1
ATOM 1642 O O . ARG A 1 205 ? 12.616 7.327 -20.716 1.00 71.75 205 ARG A O 1
ATOM 1649 N N . ASP A 1 206 ? 12.436 5.095 -20.690 1.00 71.50 206 ASP A N 1
ATOM 16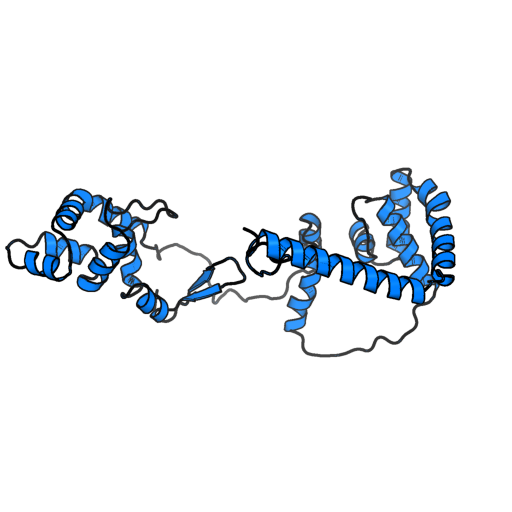50 C CA . ASP A 1 206 ? 13.520 4.879 -19.725 1.00 71.50 206 ASP A CA 1
ATOM 1651 C C . ASP A 1 206 ? 14.853 5.395 -20.279 1.00 71.50 206 ASP A C 1
ATOM 1653 O O . ASP A 1 206 ? 15.579 6.090 -19.573 1.00 71.50 206 ASP A O 1
ATOM 1657 N N . ALA A 1 207 ? 15.133 5.106 -21.553 1.00 75.38 207 ALA A N 1
ATOM 1658 C CA . ALA A 1 207 ? 16.340 5.552 -22.240 1.00 75.38 207 ALA A CA 1
ATOM 1659 C C . ALA A 1 207 ? 16.363 7.079 -22.463 1.00 75.38 207 ALA A C 1
ATOM 1661 O O . ALA A 1 207 ? 17.379 7.731 -22.222 1.00 75.38 207 ALA A O 1
ATOM 1662 N N . LEU A 1 208 ? 15.235 7.669 -22.878 1.00 76.56 208 LEU A N 1
ATOM 1663 C CA . LEU A 1 208 ? 15.098 9.125 -23.030 1.00 76.56 208 LEU A CA 1
ATOM 1664 C C . LEU A 1 208 ? 15.296 9.859 -21.697 1.00 76.56 208 LEU A C 1
ATOM 1666 O O . LEU A 1 208 ? 16.047 10.828 -21.630 1.00 76.56 208 LEU A O 1
ATOM 1670 N N . ASN A 1 209 ? 14.691 9.354 -20.621 1.00 74.50 209 ASN A N 1
ATOM 1671 C CA . ASN A 1 209 ? 14.815 9.940 -19.288 1.00 74.50 209 ASN A CA 1
ATOM 1672 C C . ASN A 1 209 ? 16.226 9.788 -18.709 1.00 74.50 209 ASN A C 1
ATOM 1674 O O . ASN A 1 209 ? 16.724 10.722 -18.090 1.00 74.50 209 ASN A O 1
ATOM 1678 N N . HIS A 1 210 ? 16.880 8.641 -18.923 1.00 78.94 210 HIS A N 1
ATOM 1679 C CA . HIS A 1 210 ? 18.265 8.415 -18.492 1.00 78.94 210 HIS A CA 1
ATOM 1680 C C . HIS A 1 210 ? 19.236 9.391 -19.163 1.00 78.94 210 HIS A C 1
ATOM 1682 O O . HIS A 1 210 ? 20.103 9.960 -18.510 1.00 78.94 210 HIS A O 1
ATOM 1688 N N . THR A 1 211 ? 19.052 9.625 -20.463 1.00 77.38 211 THR A N 1
ATOM 1689 C CA . THR A 1 211 ? 19.906 10.518 -21.263 1.00 77.38 211 THR A CA 1
ATOM 1690 C C . THR A 1 211 ? 19.517 12.001 -21.199 1.00 77.38 211 THR A C 1
ATOM 1692 O O . THR A 1 211 ? 20.258 12.855 -21.699 1.00 77.38 211 THR A O 1
ATOM 1695 N N . GLY A 1 212 ? 18.342 12.333 -20.651 1.00 76.94 212 GLY A N 1
ATOM 1696 C CA . GLY A 1 212 ? 17.759 13.678 -20.719 1.00 76.94 212 GLY A CA 1
ATOM 1697 C C . GLY A 1 212 ? 17.587 14.191 -22.156 1.00 76.94 212 GLY A C 1
ATOM 1698 O O . GLY A 1 212 ? 17.759 15.382 -22.408 1.00 76.94 212 GLY A O 1
ATOM 1699 N N . ALA A 1 213 ? 17.369 13.296 -23.122 1.00 78.81 213 ALA A N 1
ATOM 1700 C CA . ALA A 1 213 ? 17.238 13.637 -24.535 1.00 78.81 213 ALA A CA 1
ATOM 1701 C C . ALA A 1 213 ? 15.779 13.917 -24.918 1.00 78.81 213 ALA A C 1
ATOM 1703 O O . ALA A 1 213 ? 14.874 13.191 -24.508 1.00 78.81 213 ALA A O 1
ATOM 1704 N N . SER A 1 214 ? 15.567 14.938 -25.751 1.00 73.06 214 SER A N 1
ATOM 1705 C CA . SER A 1 214 ? 14.240 15.283 -26.282 1.00 73.06 214 SER A CA 1
ATOM 1706 C C . SER A 1 214 ? 13.818 14.382 -27.447 1.00 73.06 214 SER A C 1
ATOM 1708 O O . SER A 1 214 ? 12.626 14.170 -27.648 1.00 73.06 214 SER A O 1
ATOM 1710 N N . ASP A 1 215 ? 14.791 13.811 -28.170 1.00 81.25 215 ASP A N 1
ATOM 1711 C CA . ASP A 1 215 ? 14.581 13.030 -29.392 1.00 81.25 215 ASP A CA 1
ATOM 1712 C C . ASP A 1 215 ? 15.331 11.690 -29.373 1.00 81.25 215 ASP A C 1
ATOM 1714 O O . ASP A 1 215 ? 16.370 11.532 -28.726 1.00 81.25 215 ASP A O 1
ATOM 1718 N N . MET A 1 216 ? 14.835 10.717 -30.148 1.00 75.88 216 MET A N 1
ATOM 1719 C CA . MET A 1 216 ? 15.419 9.369 -30.241 1.00 75.88 216 MET A CA 1
ATOM 1720 C C . MET A 1 216 ? 16.852 9.373 -30.793 1.00 75.88 216 MET A C 1
ATOM 1722 O O . MET A 1 216 ? 17.694 8.604 -30.333 1.00 75.88 216 MET A O 1
ATOM 1726 N N . GLU A 1 217 ? 17.158 10.247 -31.754 1.00 82.62 217 GLU A N 1
ATOM 1727 C CA . GLU A 1 217 ? 18.519 10.352 -32.291 1.00 82.62 217 GLU A CA 1
ATOM 1728 C C . GLU A 1 217 ? 19.510 10.935 -31.281 1.00 82.62 217 GLU A C 1
ATOM 1730 O O . GLU A 1 217 ? 20.656 10.484 -31.214 1.00 82.62 217 GLU A O 1
ATOM 1735 N N . ASP A 1 218 ? 19.077 11.915 -30.484 1.00 81.00 218 ASP A N 1
ATOM 1736 C CA . ASP A 1 218 ? 19.896 12.496 -29.419 1.00 81.00 218 ASP A CA 1
ATOM 1737 C C . ASP A 1 218 ? 20.141 11.467 -28.305 1.00 81.00 218 ASP A C 1
ATOM 1739 O O . ASP A 1 218 ? 21.283 11.257 -27.887 1.00 81.00 218 ASP A O 1
ATOM 1743 N N . ALA A 1 219 ? 19.101 10.717 -27.918 1.00 82.88 219 ALA A N 1
ATOM 1744 C CA . ALA A 1 219 ? 19.220 9.611 -26.969 1.00 82.88 219 ALA A CA 1
ATOM 1745 C C . ALA A 1 219 ? 20.225 8.560 -27.452 1.00 82.88 219 ALA A C 1
ATOM 1747 O O . ALA A 1 219 ? 21.116 8.159 -26.706 1.00 82.88 219 ALA A O 1
ATOM 1748 N N . ARG A 1 220 ? 20.143 8.155 -28.727 1.00 86.69 220 ARG A N 1
ATOM 1749 C CA . ARG A 1 220 ? 21.087 7.202 -29.327 1.00 86.69 220 ARG A CA 1
ATOM 1750 C C . ARG A 1 220 ? 22.526 7.709 -29.257 1.00 86.69 220 ARG A C 1
ATOM 1752 O O . ARG A 1 220 ? 23.409 6.956 -28.853 1.00 86.69 220 ARG A O 1
ATOM 1759 N N . LYS A 1 221 ? 22.780 8.969 -29.624 1.00 88.12 221 LYS A N 1
ATOM 1760 C CA . LYS A 1 221 ? 24.133 9.554 -29.579 1.00 88.12 221 LYS A CA 1
ATOM 1761 C C . LYS A 1 221 ? 24.700 9.540 -28.160 1.00 88.12 221 LYS A C 1
ATOM 1763 O O . LYS A 1 221 ? 25.838 9.111 -27.972 1.00 88.12 221 LYS A O 1
ATOM 1768 N N . LYS A 1 222 ? 23.905 9.953 -27.170 1.00 88.25 222 LYS A N 1
ATOM 1769 C CA . LYS A 1 222 ? 24.309 9.973 -25.755 1.00 88.25 222 LYS A CA 1
ATOM 1770 C C . LYS A 1 222 ? 24.586 8.572 -25.208 1.00 88.25 222 LYS A C 1
ATOM 1772 O O . LYS A 1 222 ? 25.649 8.356 -24.633 1.00 88.25 222 LYS A O 1
ATOM 1777 N N . LEU A 1 223 ? 23.717 7.597 -25.488 1.00 88.88 223 LEU A N 1
ATOM 1778 C CA . LEU A 1 223 ? 23.936 6.199 -25.091 1.00 88.88 223 LEU A CA 1
ATOM 1779 C C . LEU A 1 223 ? 25.205 5.616 -25.716 1.00 88.88 223 LEU A C 1
ATOM 1781 O O . LEU A 1 223 ? 25.952 4.917 -25.044 1.00 88.88 223 LEU A O 1
ATOM 1785 N N . VAL A 1 224 ? 25.495 5.923 -26.983 1.00 88.50 224 VAL A N 1
ATOM 1786 C CA . VAL A 1 224 ? 26.732 5.469 -27.641 1.00 88.50 224 VAL A CA 1
ATOM 1787 C C . VAL A 1 224 ? 27.977 6.065 -26.978 1.00 88.50 224 VAL A C 1
ATOM 1789 O O . VAL A 1 224 ? 28.993 5.379 -26.863 1.00 88.50 224 VAL A O 1
ATOM 1792 N N . ILE A 1 225 ? 27.920 7.321 -26.526 1.00 90.62 225 ILE A N 1
ATOM 1793 C CA . ILE A 1 225 ? 29.021 7.948 -25.781 1.00 90.62 225 ILE A CA 1
ATOM 1794 C C . ILE A 1 225 ? 29.232 7.231 -24.441 1.00 90.62 225 ILE A C 1
ATOM 1796 O O . ILE A 1 225 ? 30.367 6.888 -24.111 1.00 90.62 225 ILE A O 1
ATOM 1800 N N . GLU A 1 226 ? 28.157 6.948 -23.706 1.00 89.25 226 GLU A N 1
ATOM 1801 C CA . GLU A 1 226 ? 28.220 6.207 -22.439 1.00 89.25 226 GLU A CA 1
ATOM 1802 C C . GLU A 1 226 ? 28.732 4.771 -22.632 1.00 89.25 226 GLU A C 1
ATOM 1804 O O . GLU A 1 226 ? 29.635 4.340 -21.920 1.00 89.25 226 GLU A O 1
ATOM 1809 N N . LEU A 1 227 ? 28.264 4.063 -23.664 1.00 90.75 227 LEU A N 1
ATOM 1810 C CA . LEU A 1 227 ? 28.743 2.721 -24.011 1.00 90.75 227 LEU A CA 1
ATOM 1811 C C . LEU A 1 227 ? 30.239 2.702 -24.334 1.00 90.75 227 LEU A C 1
ATOM 1813 O O . LEU A 1 227 ? 30.932 1.743 -23.997 1.00 90.75 227 LEU A O 1
ATOM 1817 N N . LYS A 1 228 ? 30.756 3.744 -24.997 1.00 90.38 228 LYS A N 1
ATOM 1818 C CA . LYS A 1 228 ? 32.195 3.876 -25.264 1.00 90.38 228 LYS A CA 1
ATOM 1819 C C . LYS A 1 228 ? 32.980 4.170 -23.992 1.00 90.38 228 LYS A C 1
ATOM 1821 O O . LYS A 1 228 ? 34.051 3.597 -23.818 1.00 90.38 228 LYS A O 1
ATOM 1826 N N . ARG A 1 229 ? 32.451 5.027 -23.111 1.00 91.38 229 ARG A N 1
ATOM 1827 C CA . ARG A 1 229 ? 33.058 5.334 -21.807 1.00 91.38 229 ARG A CA 1
ATOM 1828 C C . ARG A 1 229 ? 33.203 4.073 -20.954 1.00 91.38 229 ARG A C 1
ATOM 1830 O O . ARG A 1 229 ? 34.253 3.874 -20.354 1.00 91.38 229 ARG A O 1
ATOM 1837 N N . ASP A 1 230 ? 32.186 3.218 -20.957 1.00 88.69 230 ASP A N 1
ATOM 1838 C CA . ASP A 1 230 ? 32.123 2.035 -20.095 1.00 88.69 230 ASP A CA 1
ATOM 1839 C C . ASP A 1 230 ? 32.699 0.771 -20.779 1.00 88.69 230 ASP A C 1
ATOM 1841 O O . ASP A 1 230 ? 32.643 -0.325 -20.227 1.00 88.69 230 ASP A O 1
ATOM 1845 N N . GLY A 1 231 ? 33.278 0.906 -21.983 1.00 90.12 231 GLY A N 1
ATOM 1846 C CA . GLY A 1 231 ? 33.925 -0.190 -22.720 1.00 90.12 231 GLY A CA 1
ATOM 1847 C C . GLY A 1 231 ? 32.966 -1.218 -23.339 1.00 90.12 231 GLY A C 1
ATOM 1848 O O . GLY A 1 231 ? 33.405 -2.253 -23.832 1.00 90.12 231 GLY A O 1
ATOM 1849 N N . LEU A 1 232 ? 31.661 -0.939 -23.351 1.00 91.50 232 LEU A N 1
ATOM 1850 C CA . LEU A 1 232 ? 30.597 -1.845 -23.806 1.00 91.50 232 LEU A CA 1
ATOM 1851 C C . LEU A 1 232 ? 30.230 -1.675 -25.287 1.00 91.50 232 LEU A C 1
ATOM 1853 O O . LEU A 1 232 ? 29.456 -2.458 -25.837 1.00 91.50 232 LEU A O 1
ATOM 1857 N N . PHE A 1 233 ? 30.785 -0.666 -25.958 1.00 91.25 233 PHE A N 1
ATOM 1858 C CA . PHE A 1 233 ? 30.459 -0.362 -27.353 1.00 91.25 233 PHE A CA 1
ATOM 1859 C C . PHE A 1 233 ? 30.762 -1.519 -28.320 1.00 91.25 233 PHE A C 1
ATOM 1861 O O . PHE A 1 233 ? 29.980 -1.774 -29.234 1.00 91.25 233 PHE A O 1
ATOM 1868 N N . GLU A 1 234 ? 31.861 -2.254 -28.117 1.00 91.75 234 GLU A N 1
ATOM 1869 C CA . GLU A 1 234 ? 32.177 -3.404 -28.975 1.00 91.75 234 GLU A CA 1
ATOM 1870 C C . GLU A 1 234 ? 31.164 -4.543 -28.832 1.00 91.75 234 GLU A C 1
ATOM 1872 O O . GLU A 1 234 ? 30.796 -5.158 -29.832 1.00 91.75 234 GLU A O 1
ATOM 1877 N N . LEU A 1 235 ? 30.698 -4.809 -27.607 1.00 90.50 235 LEU A N 1
ATOM 1878 C CA . LEU A 1 235 ? 29.677 -5.819 -27.332 1.00 90.50 235 LEU A CA 1
ATOM 1879 C C . LEU A 1 235 ? 28.358 -5.454 -28.027 1.00 90.50 235 LEU A C 1
ATOM 1881 O O . LEU A 1 235 ? 27.758 -6.296 -28.697 1.00 90.50 235 LEU A O 1
ATOM 1885 N N . PHE A 1 236 ? 27.963 -4.182 -27.932 1.00 91.12 236 PHE A N 1
ATOM 1886 C CA . PHE A 1 236 ? 26.775 -3.657 -28.599 1.00 91.12 236 PHE A CA 1
ATOM 1887 C C . PHE A 1 236 ? 26.830 -3.842 -30.126 1.00 91.12 236 PHE A C 1
ATOM 1889 O O . PHE A 1 236 ? 25.920 -4.434 -30.705 1.00 91.12 236 PHE A O 1
ATOM 1896 N N . GLU A 1 237 ? 27.903 -3.387 -30.785 1.00 90.81 237 GLU A N 1
ATOM 1897 C CA . GLU A 1 237 ? 28.004 -3.425 -32.254 1.00 90.81 237 GLU A CA 1
ATOM 1898 C C . GLU A 1 237 ? 28.270 -4.829 -32.813 1.00 90.81 237 GLU A C 1
ATOM 1900 O O . GLU A 1 237 ? 27.705 -5.191 -33.843 1.00 90.81 237 GLU A O 1
ATOM 1905 N N . LYS A 1 238 ? 29.133 -5.629 -32.171 1.00 91.94 238 LYS A N 1
ATOM 1906 C CA . LYS A 1 238 ? 29.562 -6.926 -32.726 1.00 91.94 238 LYS A CA 1
ATOM 1907 C C . LYS A 1 238 ? 28.659 -8.091 -32.325 1.00 91.94 238 LYS A C 1
ATOM 1909 O O . LYS A 1 238 ? 28.666 -9.103 -33.021 1.00 91.94 238 LYS A O 1
ATOM 1914 N N . THR A 1 239 ? 27.906 -7.971 -31.229 1.00 90.56 239 THR A N 1
ATOM 1915 C CA . THR A 1 239 ? 27.120 -9.088 -30.674 1.00 90.56 239 THR A CA 1
ATOM 1916 C C . THR A 1 239 ? 25.632 -8.779 -30.663 1.00 90.56 239 THR A C 1
ATOM 1918 O O . THR A 1 239 ? 24.863 -9.442 -31.360 1.00 90.56 239 THR A O 1
ATOM 1921 N N . GLU A 1 240 ? 25.220 -7.749 -29.925 1.00 90.62 240 GLU A N 1
ATOM 1922 C CA . GLU A 1 240 ? 23.796 -7.497 -29.680 1.00 90.62 240 GLU A CA 1
ATOM 1923 C C . GLU A 1 240 ? 23.054 -7.021 -30.936 1.00 90.62 240 GLU A C 1
ATOM 1925 O O . GLU A 1 240 ? 21.958 -7.494 -31.251 1.00 90.62 240 GLU A O 1
ATOM 1930 N N . ARG A 1 241 ? 23.664 -6.115 -31.707 1.00 87.75 241 ARG A N 1
ATOM 1931 C CA . ARG A 1 241 ? 23.048 -5.564 -32.918 1.00 87.75 241 ARG A CA 1
ATOM 1932 C C . ARG A 1 241 ? 22.832 -6.622 -34.018 1.00 87.75 241 ARG A C 1
ATOM 1934 O O . ARG A 1 241 ? 21.716 -6.691 -34.537 1.00 87.75 241 ARG A O 1
ATOM 1941 N N . PRO A 1 242 ? 23.802 -7.501 -34.349 1.00 90.69 242 PRO A N 1
ATOM 1942 C CA . PRO A 1 242 ? 23.558 -8.626 -35.254 1.00 90.69 242 PRO A CA 1
ATOM 1943 C C . PRO A 1 242 ? 22.517 -9.622 -34.726 1.00 90.69 242 PRO A C 1
ATOM 1945 O O . PRO A 1 242 ? 21.700 -10.126 -35.503 1.00 90.69 242 PRO A O 1
ATOM 1948 N N . LEU A 1 243 ? 22.514 -9.891 -33.413 1.00 89.44 243 LEU A N 1
ATOM 1949 C CA . LEU A 1 243 ? 21.578 -10.828 -32.788 1.00 89.44 243 LEU A CA 1
ATOM 1950 C C . LEU A 1 243 ? 20.120 -10.373 -32.945 1.00 89.44 243 LEU A C 1
ATOM 1952 O O . LEU A 1 243 ? 19.253 -11.203 -33.221 1.00 89.44 243 LEU A O 1
ATOM 1956 N N . ALA A 1 244 ? 19.849 -9.067 -32.858 1.00 86.00 244 ALA A N 1
ATOM 1957 C CA . ALA A 1 244 ? 18.510 -8.513 -33.064 1.00 86.00 244 ALA A CA 1
ATOM 1958 C C . ALA A 1 244 ? 17.901 -8.923 -34.422 1.00 86.00 244 ALA A C 1
ATOM 1960 O O . ALA A 1 244 ? 16.731 -9.306 -34.489 1.00 86.00 244 ALA A O 1
ATOM 1961 N N . GLY A 1 245 ? 18.706 -8.922 -35.490 1.00 86.31 245 GLY A N 1
ATOM 1962 C CA . GLY A 1 245 ? 18.268 -9.357 -36.820 1.00 86.31 245 GLY A CA 1
ATOM 1963 C C . GLY A 1 245 ? 17.990 -10.863 -36.905 1.00 86.31 245 GLY A C 1
ATOM 1964 O O . GLY A 1 245 ? 17.057 -11.287 -37.588 1.00 86.31 245 GLY A O 1
ATOM 1965 N N . VAL A 1 246 ? 18.761 -11.686 -36.187 1.00 90.06 246 VAL A N 1
ATOM 1966 C CA . VAL A 1 246 ? 18.520 -13.138 -36.101 1.00 90.06 246 VAL A CA 1
ATOM 1967 C C . VAL A 1 246 ? 17.212 -13.423 -35.360 1.00 90.06 246 VAL A C 1
ATOM 1969 O O . VAL A 1 246 ? 16.389 -14.196 -35.850 1.00 90.06 246 VAL A O 1
ATOM 1972 N N . LEU A 1 247 ? 16.981 -12.758 -34.225 1.00 88.19 247 LEU A N 1
ATOM 1973 C CA . LEU A 1 247 ? 15.761 -12.913 -33.428 1.00 88.19 247 LEU A CA 1
ATOM 1974 C C . LEU A 1 247 ? 14.509 -12.496 -34.199 1.00 88.19 247 LEU A C 1
ATOM 1976 O O . LEU A 1 247 ? 13.481 -13.166 -34.102 1.00 88.19 247 LEU A O 1
ATOM 1980 N N . GLN A 1 248 ? 14.594 -11.431 -34.998 1.00 85.62 248 GLN A N 1
ATOM 1981 C CA . GLN A 1 248 ? 13.495 -11.024 -35.867 1.00 85.62 248 GLN A CA 1
ATOM 1982 C C . GLN A 1 248 ? 13.136 -12.132 -36.865 1.00 85.62 248 GLN A C 1
ATOM 1984 O O . GLN A 1 248 ? 11.978 -12.542 -36.917 1.00 85.62 248 GLN A O 1
ATOM 1989 N N . LYS A 1 249 ? 14.125 -12.701 -37.564 1.00 90.56 249 LYS A N 1
ATOM 1990 C CA . LYS A 1 249 ? 13.901 -13.820 -38.497 1.00 90.56 249 LYS A CA 1
ATOM 1991 C C . LYS A 1 249 ? 13.321 -15.053 -37.804 1.00 90.56 249 LYS A C 1
ATOM 1993 O O . LYS A 1 249 ? 12.442 -15.710 -38.354 1.00 90.56 249 LYS A O 1
ATOM 1998 N N . MET A 1 250 ? 13.793 -15.372 -36.596 1.00 93.44 250 MET A N 1
ATOM 1999 C CA . MET A 1 250 ? 13.246 -16.475 -35.796 1.00 93.44 250 MET A CA 1
ATOM 2000 C C . MET A 1 250 ? 11.785 -16.225 -35.406 1.00 93.44 250 MET A C 1
ATOM 2002 O O . MET A 1 250 ? 10.969 -17.140 -35.471 1.00 93.44 250 MET A O 1
ATOM 2006 N N . THR A 1 251 ? 11.452 -14.987 -35.038 1.00 87.50 251 THR A N 1
ATOM 2007 C CA . THR A 1 251 ? 10.094 -14.587 -34.643 1.00 87.50 251 THR A CA 1
ATOM 2008 C C . THR A 1 251 ? 9.135 -14.630 -35.831 1.00 87.50 251 THR A C 1
ATOM 2010 O O . THR A 1 251 ? 8.047 -15.182 -35.713 1.00 87.50 251 THR A O 1
ATOM 2013 N N . GLU A 1 252 ? 9.553 -14.105 -36.984 1.00 90.25 252 GLU A N 1
ATOM 2014 C CA . GLU A 1 252 ? 8.782 -14.142 -38.235 1.00 90.25 252 GLU A CA 1
ATOM 2015 C C . GLU A 1 252 ? 8.566 -15.575 -38.732 1.00 90.25 252 GLU A C 1
ATOM 2017 O O . GLU A 1 252 ? 7.502 -15.906 -39.254 1.00 90.25 252 GLU A O 1
ATOM 2022 N N . ARG A 1 253 ? 9.564 -16.450 -38.552 1.00 94.69 253 ARG A N 1
ATOM 2023 C CA . ARG A 1 253 ? 9.454 -17.866 -38.912 1.00 94.69 253 ARG A CA 1
ATOM 2024 C C . ARG A 1 253 ? 8.522 -18.635 -37.975 1.00 94.69 253 ARG A C 1
ATOM 2026 O O . ARG A 1 253 ? 7.786 -19.502 -38.446 1.00 94.69 253 ARG A O 1
ATOM 2033 N N . GLY A 1 254 ? 8.586 -18.343 -36.677 1.00 91.38 254 GLY A N 1
ATOM 2034 C CA . GLY A 1 254 ? 7.835 -19.035 -35.636 1.00 91.38 254 GLY A CA 1
ATOM 2035 C C . GLY A 1 254 ? 8.237 -20.504 -35.449 1.00 91.38 254 GLY A C 1
ATOM 2036 O O . GLY A 1 254 ? 9.208 -20.998 -36.027 1.00 91.38 254 GLY A O 1
ATOM 2037 N N . ALA A 1 255 ? 7.465 -21.212 -34.624 1.00 93.94 255 ALA A N 1
ATOM 2038 C CA . ALA A 1 255 ? 7.612 -22.643 -34.380 1.00 93.94 255 ALA A CA 1
ATOM 2039 C C . ALA A 1 255 ? 6.286 -23.364 -34.658 1.00 93.94 255 ALA A C 1
ATOM 2041 O O . ALA A 1 255 ? 5.223 -22.896 -34.251 1.00 93.94 255 ALA A O 1
ATOM 2042 N N . LEU A 1 256 ? 6.349 -24.507 -35.346 1.00 94.94 256 LEU A N 1
ATOM 2043 C CA . LEU A 1 256 ? 5.184 -25.368 -35.551 1.00 94.94 256 LEU A CA 1
ATOM 2044 C C . LEU A 1 256 ? 4.872 -26.126 -34.258 1.00 94.94 256 LEU A C 1
ATOM 2046 O O . LEU A 1 256 ? 5.769 -26.703 -33.644 1.00 94.94 256 LEU A O 1
ATOM 2050 N N . LEU A 1 257 ? 3.598 -26.135 -33.867 1.00 94.69 257 LEU A N 1
ATOM 2051 C CA . LEU A 1 257 ? 3.120 -26.810 -32.663 1.00 94.69 257 LEU A CA 1
ATOM 2052 C C . LEU A 1 257 ? 2.189 -27.965 -33.031 1.00 94.69 257 LEU A C 1
ATOM 2054 O O . LEU A 1 257 ? 1.280 -27.800 -33.846 1.00 94.69 257 LEU A O 1
ATOM 2058 N N . ASP A 1 258 ? 2.369 -29.109 -32.374 1.00 96.75 258 ASP A N 1
ATOM 2059 C CA . ASP A 1 258 ? 1.404 -30.207 -32.418 1.00 96.75 258 ASP A CA 1
ATOM 2060 C C . ASP A 1 258 ? 0.251 -29.914 -31.448 1.00 96.75 258 ASP A C 1
ATOM 2062 O O . ASP A 1 258 ? 0.308 -30.171 -30.241 1.00 96.75 258 ASP A O 1
ATOM 2066 N N . THR A 1 259 ? -0.814 -29.328 -31.987 1.00 96.06 259 THR A N 1
ATOM 2067 C CA . THR A 1 259 ? -1.991 -28.928 -31.209 1.00 96.06 259 THR A CA 1
ATOM 2068 C C . THR A 1 259 ? -2.791 -30.122 -30.691 1.00 96.06 259 THR A C 1
ATOM 2070 O O . THR A 1 259 ? -3.441 -30.014 -29.648 1.00 96.06 259 THR A O 1
ATOM 2073 N N . VAL A 1 260 ? -2.734 -31.269 -31.375 1.00 96.88 260 VAL A N 1
ATOM 2074 C CA . VAL A 1 260 ? -3.437 -32.490 -30.967 1.00 96.88 260 VAL A CA 1
ATOM 2075 C C . VAL A 1 260 ? -2.744 -33.091 -29.753 1.00 96.88 260 VAL A C 1
ATOM 2077 O O . VAL A 1 260 ? -3.404 -33.375 -28.749 1.00 96.88 260 VAL A O 1
ATOM 2080 N N . TYR A 1 261 ? -1.416 -33.206 -29.805 1.00 96.81 261 TYR A N 1
ATOM 2081 C CA . TYR A 1 261 ? -0.615 -33.644 -28.670 1.00 96.81 261 TYR A CA 1
ATOM 2082 C C . TYR A 1 261 ? -0.821 -32.736 -27.452 1.00 96.81 261 TYR A C 1
ATOM 2084 O O . TYR A 1 261 ? -1.143 -33.234 -26.375 1.00 96.81 261 TYR A O 1
ATOM 2092 N N . LEU A 1 262 ? -0.739 -31.408 -27.616 1.00 96.88 262 LEU A N 1
ATOM 2093 C CA . LEU A 1 262 ? -0.938 -30.457 -26.511 1.00 96.88 262 LEU A CA 1
ATOM 2094 C C . LEU A 1 262 ? -2.337 -30.560 -25.882 1.00 96.88 262 LEU A C 1
ATOM 2096 O O . LEU A 1 262 ? -2.476 -30.463 -24.662 1.00 96.88 262 LEU A O 1
ATOM 2100 N N . LYS A 1 263 ? -3.379 -30.806 -26.685 1.00 96.12 263 LYS A N 1
ATOM 2101 C CA . LYS A 1 263 ? -4.745 -31.006 -26.178 1.00 96.12 263 LYS A CA 1
ATOM 2102 C C . LYS A 1 263 ? -4.880 -32.306 -25.385 1.00 96.12 263 LYS A C 1
ATOM 2104 O O . LYS A 1 263 ? -5.561 -32.325 -24.360 1.00 96.12 263 LYS A O 1
ATOM 2109 N N . ASN A 1 264 ? -4.235 -33.379 -25.836 1.00 96.75 264 ASN A N 1
ATOM 2110 C CA . ASN A 1 264 ? -4.211 -34.647 -25.107 1.00 96.75 264 ASN A CA 1
ATOM 2111 C C . ASN A 1 264 ? -3.409 -34.528 -23.808 1.00 96.75 264 ASN A C 1
ATOM 2113 O O . ASN A 1 264 ? -3.872 -34.985 -22.767 1.00 96.75 264 ASN A O 1
ATOM 2117 N N . LEU A 1 265 ? -2.268 -33.840 -23.850 1.00 96.69 265 LEU A N 1
ATOM 2118 C CA . LEU A 1 265 ? -1.440 -33.562 -22.682 1.00 96.69 265 LEU A CA 1
ATOM 2119 C C . LEU A 1 265 ? -2.205 -32.743 -21.633 1.00 96.69 265 LEU A C 1
ATOM 2121 O O . LEU A 1 265 ? -2.158 -33.050 -20.446 1.00 96.69 265 LEU A O 1
ATOM 2125 N N . SER A 1 266 ? -2.971 -31.740 -22.074 1.00 95.69 266 SER A N 1
ATOM 2126 C CA . SER A 1 266 ? -3.850 -30.968 -21.193 1.00 95.69 266 SER A CA 1
ATOM 2127 C C . SER A 1 266 ? -4.863 -31.866 -20.477 1.00 95.69 266 SER A C 1
ATOM 2129 O O . SER A 1 266 ? -5.008 -31.759 -19.262 1.00 95.69 266 SER A O 1
ATOM 2131 N N . LYS A 1 267 ? -5.519 -32.789 -21.193 1.00 96.50 267 LYS A N 1
ATOM 2132 C CA . LYS A 1 267 ? -6.472 -33.734 -20.588 1.00 96.50 267 LYS A CA 1
ATOM 2133 C C . LYS A 1 267 ? -5.812 -34.679 -19.584 1.00 96.50 267 LYS A C 1
ATOM 2135 O O . LYS A 1 267 ? -6.373 -34.889 -18.516 1.00 96.50 267 LYS A O 1
ATOM 2140 N N . ASP A 1 268 ? -4.638 -35.218 -19.914 1.00 97.19 268 ASP A N 1
ATOM 2141 C CA . ASP A 1 268 ? -3.885 -36.110 -19.023 1.00 97.19 268 ASP A CA 1
ATOM 2142 C C . ASP A 1 268 ? -3.530 -35.413 -17.700 1.00 97.19 268 ASP A C 1
ATOM 2144 O O . ASP A 1 268 ? -3.764 -35.958 -16.623 1.00 97.19 268 ASP A O 1
ATOM 2148 N N . TYR A 1 269 ? -3.047 -34.167 -17.757 1.00 96.56 269 TYR A N 1
ATOM 2149 C CA . TYR A 1 269 ? -2.727 -33.418 -16.540 1.00 96.56 269 TYR A CA 1
ATOM 2150 C C . TYR A 1 269 ? -3.954 -33.026 -15.716 1.00 96.56 269 TYR A C 1
ATOM 2152 O O . TYR A 1 269 ? -3.866 -33.086 -14.494 1.00 96.56 269 TYR A O 1
ATOM 2160 N N . HIS A 1 270 ? -5.090 -32.681 -16.333 1.00 95.69 270 HIS A N 1
ATOM 2161 C CA . HIS A 1 270 ? -6.323 -32.438 -15.570 1.00 95.69 270 HIS A CA 1
ATOM 2162 C C . HIS A 1 270 ? -6.785 -33.707 -14.850 1.00 95.69 270 HIS A C 1
ATOM 2164 O O . HIS A 1 270 ? -7.033 -33.656 -13.654 1.00 95.69 270 HIS A O 1
ATOM 2170 N N . GLY A 1 271 ? -6.768 -34.863 -15.524 1.00 95.56 271 GLY A N 1
ATOM 2171 C CA . GLY A 1 271 ? -7.107 -36.132 -14.873 1.00 95.56 271 GLY A CA 1
ATOM 2172 C C . GLY A 1 271 ? -6.166 -36.479 -13.713 1.00 95.56 271 GLY A C 1
ATOM 2173 O O . GLY A 1 271 ? -6.613 -36.947 -12.670 1.00 95.56 271 GLY A O 1
ATOM 2174 N N . LYS A 1 272 ? -4.861 -36.208 -13.850 1.00 96.62 272 LYS A N 1
ATOM 2175 C CA . LYS A 1 272 ? -3.894 -36.378 -12.751 1.00 96.62 272 LYS A CA 1
ATOM 2176 C C . LYS A 1 272 ? -4.164 -35.433 -11.581 1.00 96.62 272 LYS A C 1
ATOM 2178 O O . LYS A 1 272 ? -4.003 -35.848 -10.437 1.00 96.62 272 LYS A O 1
ATOM 2183 N N . LEU A 1 273 ? -4.550 -34.187 -11.856 1.00 94.38 273 LEU A N 1
ATOM 2184 C CA . LEU A 1 273 ? -4.916 -33.220 -10.822 1.00 94.38 273 LEU A CA 1
ATOM 2185 C C . LEU A 1 273 ? -6.183 -33.654 -10.079 1.00 94.38 273 LEU A C 1
ATOM 2187 O O . LEU A 1 273 ? -6.169 -33.622 -8.854 1.00 94.38 273 LEU A O 1
ATOM 2191 N N . ASP A 1 274 ? -7.204 -34.138 -10.790 1.00 93.44 274 ASP A N 1
ATOM 2192 C CA . ASP A 1 274 ? -8.453 -34.621 -10.187 1.00 93.44 274 ASP A CA 1
ATOM 2193 C C . ASP A 1 274 ? -8.192 -35.789 -9.217 1.00 93.44 274 ASP A C 1
ATOM 2195 O O . ASP A 1 274 ? -8.695 -35.799 -8.095 1.00 93.44 274 ASP A O 1
ATOM 2199 N N . ILE A 1 275 ? -7.343 -36.749 -9.612 1.00 95.56 275 ILE A N 1
ATOM 2200 C CA . ILE A 1 275 ? -6.955 -37.882 -8.752 1.00 95.56 275 ILE A CA 1
ATOM 2201 C C . ILE A 1 275 ? -6.238 -37.388 -7.488 1.00 95.56 275 ILE A C 1
ATOM 2203 O O . ILE A 1 27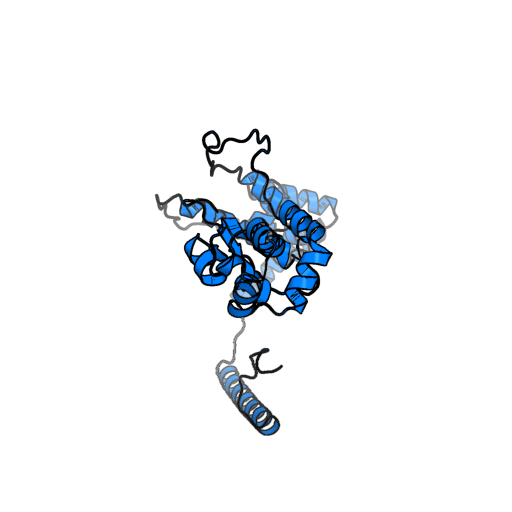5 ? -6.558 -37.821 -6.382 1.00 95.56 275 ILE A O 1
ATOM 2207 N N . LEU A 1 276 ? -5.277 -36.472 -7.640 1.00 95.12 276 LEU A N 1
ATOM 2208 C CA . LEU A 1 276 ? -4.535 -35.918 -6.505 1.00 95.12 276 LEU A CA 1
ATOM 2209 C C . LEU A 1 276 ? -5.442 -35.115 -5.564 1.00 95.12 276 LEU A C 1
ATOM 2211 O O . LEU A 1 276 ? -5.290 -35.201 -4.349 1.00 95.12 276 LEU A O 1
ATOM 2215 N N . GLU A 1 277 ? -6.388 -34.354 -6.109 1.00 93.62 277 GLU A N 1
ATOM 2216 C CA . GLU A 1 277 ? -7.361 -33.582 -5.339 1.00 93.62 277 GLU A CA 1
ATOM 2217 C C . GLU A 1 277 ? -8.299 -34.499 -4.537 1.00 93.62 277 GLU A C 1
ATOM 2219 O O . GLU A 1 277 ? -8.505 -34.279 -3.340 1.00 93.62 277 GLU A O 1
ATOM 2224 N N . GLU A 1 278 ? -8.779 -35.593 -5.137 1.00 93.00 278 GLU A N 1
ATOM 2225 C CA . GLU A 1 278 ? -9.550 -36.608 -4.416 1.00 93.00 278 GLU A CA 1
ATOM 2226 C C . GLU A 1 278 ? -8.758 -37.271 -3.289 1.00 93.00 278 GLU A C 1
ATOM 2228 O O . GLU A 1 278 ? -9.301 -37.495 -2.204 1.00 93.00 278 GLU A O 1
ATOM 2233 N N . ASP A 1 279 ? -7.490 -37.597 -3.526 1.00 95.38 279 ASP A N 1
ATOM 2234 C CA . ASP A 1 279 ? -6.644 -38.233 -2.520 1.00 95.38 279 ASP A CA 1
ATOM 2235 C C . ASP A 1 279 ? -6.352 -37.286 -1.348 1.00 95.38 279 ASP A C 1
ATOM 2237 O O . ASP A 1 279 ? -6.412 -37.709 -0.191 1.00 95.38 279 ASP A O 1
ATOM 2241 N N . ILE A 1 280 ? -6.150 -35.992 -1.620 1.00 92.94 280 ILE A N 1
ATOM 2242 C CA . ILE A 1 280 ? -6.024 -34.956 -0.586 1.00 92.94 280 ILE A CA 1
ATOM 2243 C C . ILE A 1 280 ? -7.303 -34.878 0.258 1.00 92.94 280 ILE A C 1
ATOM 2245 O O . ILE A 1 280 ? -7.225 -34.912 1.487 1.00 92.94 280 ILE A O 1
ATOM 2249 N N . TRP A 1 281 ? -8.484 -34.838 -0.366 1.00 93.50 281 TRP A N 1
ATOM 2250 C CA . TRP A 1 281 ? -9.754 -34.792 0.367 1.00 93.50 281 TRP A CA 1
ATOM 2251 C C . TRP A 1 281 ? -10.029 -36.064 1.175 1.00 93.50 281 TRP A C 1
ATOM 2253 O O . TRP A 1 281 ? -10.558 -35.980 2.282 1.00 93.50 281 TRP A O 1
ATOM 2263 N N . LYS A 1 282 ? -9.645 -37.245 0.670 1.00 93.88 282 LYS A N 1
ATOM 2264 C CA . LYS A 1 282 ? -9.745 -38.505 1.430 1.00 93.88 282 LYS A CA 1
ATOM 2265 C C . LYS A 1 282 ? -8.858 -38.483 2.672 1.00 93.88 282 LYS A C 1
ATOM 2267 O O . LYS A 1 282 ? -9.300 -38.930 3.726 1.00 93.88 282 LYS A O 1
ATOM 2272 N N . MET A 1 283 ? -7.630 -37.972 2.560 1.00 92.38 283 MET A N 1
ATOM 2273 C CA . MET A 1 283 ? -6.704 -37.873 3.694 1.00 92.38 283 MET A CA 1
ATOM 2274 C C . MET A 1 283 ? -7.140 -36.814 4.713 1.00 92.38 283 MET A C 1
ATOM 2276 O O . MET A 1 283 ? -6.981 -37.028 5.912 1.00 92.38 283 MET A O 1
ATOM 2280 N N . ALA A 1 284 ? -7.700 -35.695 4.251 1.00 89.00 284 ALA A N 1
ATOM 2281 C CA . ALA A 1 284 ? -8.177 -34.616 5.114 1.00 89.00 284 ALA A CA 1
ATOM 2282 C C . ALA A 1 284 ? -9.537 -34.912 5.772 1.00 89.00 284 ALA A C 1
ATOM 2284 O O . ALA A 1 284 ? -9.853 -34.345 6.813 1.00 89.00 284 ALA A O 1
ATOM 2285 N N . GLY A 1 285 ? -10.346 -35.796 5.179 1.00 89.44 285 GLY A N 1
ATOM 2286 C CA . GLY A 1 285 ? -11.680 -36.151 5.675 1.00 89.44 285 GLY A CA 1
ATOM 2287 C C . GLY A 1 285 ? -12.783 -35.149 5.314 1.00 89.44 285 GLY A C 1
ATOM 2288 O O . GLY A 1 285 ? -13.951 -35.403 5.602 1.00 89.44 285 GLY A O 1
ATOM 2289 N N . GLU A 1 286 ? -12.447 -34.045 4.646 1.00 88.69 286 GLU A N 1
ATOM 2290 C CA . GLU A 1 286 ? -13.392 -33.041 4.160 1.00 88.69 286 GLU A CA 1
ATOM 2291 C C . GLU A 1 286 ? -12.950 -32.438 2.820 1.00 88.69 286 GLU A C 1
ATOM 2293 O O . GLU A 1 286 ? -11.776 -32.483 2.444 1.00 88.69 286 GLU A O 1
ATOM 2298 N N . LYS A 1 287 ? -13.910 -31.864 2.085 1.00 90.50 287 LYS A N 1
ATOM 2299 C CA . LYS A 1 287 ? -13.634 -31.147 0.836 1.00 90.50 287 LYS A CA 1
ATOM 2300 C C . LYS A 1 287 ? -13.425 -29.665 1.115 1.00 90.50 287 LYS A C 1
ATOM 2302 O O . LYS A 1 287 ? -14.305 -29.007 1.666 1.00 90.50 287 LYS A O 1
ATOM 2307 N N . PHE A 1 288 ? -12.306 -29.132 0.646 1.00 90.25 288 PHE A N 1
ATOM 2308 C CA . PHE A 1 288 ? -11.966 -27.713 0.720 1.00 90.25 288 PHE A CA 1
ATOM 2309 C C . PHE A 1 288 ? -11.212 -27.282 -0.545 1.00 90.25 288 PHE A C 1
ATOM 2311 O O . PHE A 1 288 ? -10.775 -28.112 -1.343 1.00 90.25 288 PHE A O 1
ATOM 2318 N N . ASN A 1 289 ? -11.063 -25.973 -0.742 1.00 89.50 289 ASN A N 1
ATOM 2319 C CA . ASN A 1 289 ? -10.323 -25.426 -1.872 1.00 89.50 289 ASN A CA 1
ATOM 2320 C C . ASN A 1 289 ? -8.812 -25.485 -1.605 1.00 89.50 289 ASN A C 1
ATOM 2322 O O . ASN A 1 289 ? -8.279 -24.661 -0.857 1.00 89.50 289 ASN A O 1
ATOM 2326 N N . ILE A 1 290 ? -8.125 -26.405 -2.286 1.00 88.88 290 ILE A N 1
ATOM 2327 C CA . ILE A 1 290 ? -6.675 -26.634 -2.162 1.00 88.88 290 ILE A CA 1
ATOM 2328 C C . ILE A 1 290 ? -5.861 -25.384 -2.537 1.00 88.88 290 ILE A C 1
ATOM 2330 O O . ILE A 1 290 ? -4.792 -25.135 -1.984 1.00 88.88 290 ILE A O 1
ATOM 2334 N N . ASN A 1 291 ? -6.390 -24.530 -3.416 1.00 88.06 291 ASN A N 1
ATOM 2335 C CA . ASN A 1 291 ? -5.720 -23.300 -3.841 1.00 88.06 291 ASN A CA 1
ATOM 2336 C C . ASN A 1 291 ? -5.933 -22.118 -2.879 1.00 88.06 291 ASN A C 1
ATOM 2338 O O . ASN A 1 291 ? -5.478 -21.011 -3.170 1.00 88.06 291 ASN A O 1
ATOM 2342 N N . SER A 1 292 ? -6.642 -22.302 -1.759 1.00 87.62 292 SER A N 1
ATOM 2343 C CA . SER A 1 292 ? -6.916 -21.245 -0.783 1.00 87.62 292 SER A CA 1
ATOM 2344 C C . SER A 1 292 ? -6.000 -21.365 0.440 1.00 87.62 292 SER A C 1
ATOM 2346 O O . SER A 1 292 ? -6.267 -22.189 1.316 1.00 87.62 292 SER A O 1
ATOM 2348 N N . PRO A 1 293 ? -4.990 -20.484 0.608 1.00 82.69 293 PRO A N 1
ATOM 2349 C CA . PRO A 1 293 ? -4.103 -20.519 1.774 1.00 82.69 293 PRO A CA 1
ATOM 2350 C C . PRO A 1 293 ? -4.832 -20.401 3.120 1.00 82.69 293 PRO A C 1
ATOM 2352 O O . PRO A 1 293 ? -4.314 -20.839 4.136 1.00 82.69 293 PRO A O 1
ATOM 2355 N N . LYS A 1 294 ? -6.036 -19.809 3.141 1.00 83.00 294 LYS A N 1
ATOM 2356 C CA . LYS A 1 294 ? -6.852 -19.659 4.357 1.00 83.00 294 LYS A CA 1
ATOM 2357 C C . LYS A 1 294 ? -7.570 -20.938 4.783 1.00 83.00 294 LYS A C 1
ATOM 2359 O O . LYS A 1 294 ? -7.965 -21.020 5.933 1.00 83.00 294 LYS A O 1
ATOM 2364 N N . GLN A 1 295 ? -7.821 -21.854 3.849 1.00 81.88 295 GLN A N 1
ATOM 2365 C CA . GLN A 1 295 ? -8.467 -23.140 4.134 1.00 81.88 295 GLN A CA 1
ATOM 2366 C C . GLN A 1 295 ? -7.440 -24.252 4.388 1.00 81.88 295 GLN A C 1
ATOM 2368 O O . GLN A 1 295 ? -7.810 -25.323 4.838 1.00 81.88 295 GLN A O 1
ATOM 2373 N N . MET A 1 296 ? -6.162 -23.977 4.109 1.00 73.25 296 MET A N 1
ATOM 2374 C CA . MET A 1 296 ? -5.027 -24.877 4.331 1.00 73.25 296 MET A CA 1
ATOM 2375 C C . MET A 1 296 ? -4.366 -24.714 5.714 1.00 73.25 296 MET A C 1
ATOM 2377 O O . MET A 1 296 ? -3.447 -25.470 6.020 1.00 73.25 296 MET A O 1
ATOM 2381 N N . ALA A 1 297 ? -4.755 -23.692 6.489 1.00 63.41 297 ALA A N 1
ATOM 2382 C CA . ALA A 1 297 ? -4.156 -23.315 7.776 1.00 63.41 297 ALA A CA 1
ATOM 2383 C C . ALA A 1 297 ? -5.041 -23.749 8.945 1.00 63.41 297 ALA A C 1
ATOM 2385 O O . ALA A 1 297 ? -4.470 -24.235 9.945 1.00 63.41 297 ALA A O 1
#

Organism: NCBI:txid1975022

Secondary structure (DSSP, 8-state):
--TT--EEEESSSTTSEEEE-HHHHHHHHSS-GGGHHHHHHHH-BTTTTB---TT--HHHHHHHHHHH-SHHHHHHHHHS-SSSSHHHHHHTT--HHHHHHHHHTHHHHHHHHHHHSPP--------TTT--------HHHHHHHHHHTT-HHHHTTHHHHHHTT-------------HHHHHHHHHHHHHHHHH-TT-SS--HHHHHHHHT-SSHHHHHHHHHHHHHHTT-HHHIIIIIHHHHHHHHHHHHH-----HHHHHHHHHHHHHHHHHHHHHHHHHHSS---TT-TTT--

Foldseek 3Di:
DDQPDWDFDAPDPPVRTDIDDQVNCCVVLVDGPVCVLLLCLQAPDVVLPQPHQPPQHSVNSSLCCNLQNHPVSSVCLLPPDDDPSVVVCVVSVHDPVVSVSCVVCVVSSVVSSVSSDDDPPDPDPDDPVPDDPDPDDDLVVVLVVCVVVVVVVVNVCVVVVVVVVDPDDDDDDDDDDDPVNVLLQVLLQLLVCLVPVVDVGDGSVNLCNVQVHPDSVSSNVSSCVVCVVVVNNCVSPVPVSVVVVVVVVDVVVDDDDDPVVVVVVVVVVVVVVVVVQVVVCVVVVHHDDPPDPVVVD

pLDDT: mean 78.97, std 15.17, range [24.58, 97.19]

Sequence (297 aa):
MRPAVNVYMMKKGVRETVLYDEKAVIERFGFQPELLPDFKGLRGDPSDNIPGVSGIGEKTAMILVQNFGSLENVYKKISARGGKNKKELERAGVKERIINLLKENEEEALFSKSLAQMRFDVPVSFSVEDSKWSVDFDRQKIEALFWGFGFRSLLQRLPAVVQNQTDEVELPLGSSTSEHSEELKKEIKVAFWLLDSRRINPNLRDALNHTGASDMEDARKKLVIELKRDGLFELFEKTERPLAGVLQKMTERGALLDTVYLKNLSKDYHGKLDILEEDIWKMAGEKFNINSPKQMA

InterPro domains:
  IPR002421 5'-3' exonuclease [SM00475] (1-134)
  IPR008918 Helix-hairpin-helix motif, class 2 [SM00279] (33-68)
  IPR020045 DNA polymerase I-like, H3TH domain [PF01367] (32-133)
  IPR020045 DNA polymerase I-like, H3TH domain [cd09898] (33-118)
  IPR036279 5'-3' exonuclease, C-terminal domain superfamily [SSF47807] (32-160)
  IPR038969 Flap endonuclease [PTHR42646] (2-164)
  IPR043502 DNA/RNA polymerase superfamily [SSF56672] (230-296)